Protein AF-G5ARX2-F1 (afdb_monomer)

Foldseek 3Di:
DVVVVVVVVVVVVVVVVVVVVVVVVVVVVVVVVVVVVVVVVVVVVVVVVVVVVVVVVVVVVVVVVVVVVVVVVVVVPDPDDDDDDPVVVVVVVVVVVVVVVVVVVVVVVVVVVVVPDDDPVVVVVVVVVVVVVVVVVVVVVVVVVVVVVVVVVVVPPPPPPPPVVVVVVVVVVVVVVVVVLCVLVAPQAAAVPVCVPDVPDDDDDDDDDDDCPDPSNNSVHDCVVVVVVQVVLVVLVVVLVVVCCVQPVPDCPVPPDPPDRRDVVVVVVSVVVSVVVVVVCVVCVPDDDPVVVVVVLVVLCVVQVHPDSVVSVVSVVVVCVVVVVPDD

pLDDT: mean 73.66, std 17.21, range [33.31, 97.62]

InterPro domains:
  IPR037692 Centrosomal protein of 70kDa [PTHR14594] (143-326)

Solvent-accessible surface area (backbone atoms only — not comparable to full-atom values): 19116 Å² total; per-residue (Å²): 116,62,72,59,55,53,54,50,51,54,53,50,51,53,50,52,49,51,51,52,54,50,52,52,54,52,54,52,51,53,53,49,50,54,54,49,51,53,50,54,53,50,52,55,50,53,51,53,52,52,54,49,54,52,54,49,53,54,50,51,51,60,46,52,56,52,65,55,52,61,54,61,70,57,66,80,74,69,93,70,89,83,93,83,64,74,78,59,56,58,50,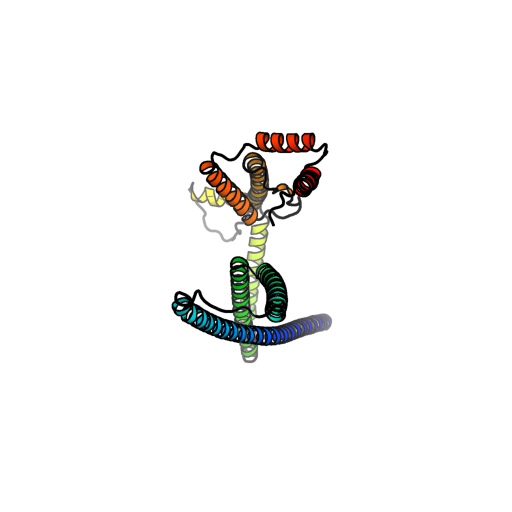52,53,52,50,52,49,55,51,50,55,51,51,53,55,48,51,54,49,52,49,50,54,57,73,70,49,81,46,77,63,55,53,51,49,52,55,49,50,51,55,52,50,54,53,51,53,57,50,50,53,55,51,54,52,52,56,53,51,53,66,56,53,66,76,73,62,86,87,68,68,84,65,58,54,60,56,50,53,55,50,51,51,49,49,51,50,49,49,53,52,45,51,44,52,70,71,18,43,37,35,50,57,52,62,65,44,59,79,74,60,84,90,83,88,82,78,94,73,98,68,89,78,74,88,56,63,64,29,57,7,36,35,46,42,56,45,50,49,57,47,47,52,51,51,48,50,52,51,49,54,53,52,36,56,74,75,43,67,88,61,78,78,78,76,68,57,97,83,62,80,88,52,67,70,60,50,50,51,52,48,52,56,51,49,54,51,52,60,47,50,74,72,48,80,81,67,76,54,71,66,55,53,50,50,51,52,50,48,46,22,62,76,67,75,31,99,43,74,83,47,39,57,63,53,50,50,50,52,36,60,73,69,65,66,68,81,127

Radius of gyration: 38.42 Å; Cα contacts (8 Å, |Δi|>4): 84; chains: 1; bounding box: 108×47×96 Å

Organism: Heterocephalus glaber (NCBI:txid10181)

Secondary structure (DSSP, 8-state):
-HHHHHHHHHHHHHHHHHHHHHHHHHHHHHHHHHHHHHHHHHHHHHHHHHHHHHHHHHHHHHHHHHHHHHHHHHTTS--------HHHHHHHHHHHHHHHHHHHHHHHHHHHHHHTSPPHHHHHHHHHHHHHHHHHHHHHHHHHHHHHHHHHHTTS--S-TTTHHHHHHHHHHHHHHHHHHHHHHTTS-S-HHHHHHHTTS---------------STTSSSHHHHHHHHHHHHHHHHHHHHHHHHH-TTS-GGGS-TTS---HHHHHHHHHHHHHHHHHHHH-TTSPPHHHHHHHHHHHHHHTT-SSHHHHHHHHHHHHHHHT----

Mean predicted aligned error: 24.05 Å

Structure (mmCIF, N/CA/C/O backbone):
data_AF-G5ARX2-F1
#
_entry.id   AF-G5ARX2-F1
#
loop_
_atom_site.group_PDB
_atom_site.id
_atom_site.type_symbol
_atom_site.label_atom_id
_atom_site.label_alt_id
_atom_site.label_comp_id
_atom_site.label_asym_id
_atom_site.label_entity_id
_atom_site.label_seq_id
_atom_site.pdbx_PDB_ins_code
_atom_site.Cartn_x
_atom_site.Cartn_y
_atom_site.Cartn_z
_atom_site.occupancy
_atom_site.B_iso_or_equiv
_atom_site.auth_seq_id
_atom_site.auth_comp_id
_atom_site.auth_asym_id
_atom_site.auth_atom_id
_atom_site.pdbx_PDB_model_num
ATOM 1 N N . MET A 1 1 ? -21.477 -18.690 49.962 1.00 67.00 1 MET A N 1
ATOM 2 C CA . MET A 1 1 ? -20.620 -17.505 49.728 1.00 67.00 1 MET A CA 1
ATOM 3 C C . MET A 1 1 ? -19.397 -17.893 48.885 1.00 67.00 1 MET A C 1
ATOM 5 O O . MET A 1 1 ? -19.005 -17.150 47.997 1.00 67.00 1 MET A O 1
ATOM 9 N N . GLU A 1 2 ? -18.878 -19.104 49.090 1.00 78.00 2 GLU A N 1
ATOM 10 C CA . GLU A 1 2 ? -17.746 -19.763 48.417 1.00 78.00 2 GLU A CA 1
ATOM 11 C C . GLU A 1 2 ? -17.755 -19.654 46.888 1.00 78.00 2 GLU A C 1
ATOM 13 O O . GLU A 1 2 ? -16.748 -19.256 46.318 1.00 78.00 2 GLU A O 1
ATOM 18 N N . SER A 1 3 ? -18.880 -19.933 46.216 1.00 79.44 3 SER A N 1
ATOM 19 C CA . SER A 1 3 ? -18.955 -19.889 44.743 1.00 79.44 3 SER A CA 1
ATOM 20 C C . SER A 1 3 ? -18.549 -18.527 44.155 1.00 79.44 3 SER A C 1
ATOM 22 O O . SER A 1 3 ? -17.861 -18.483 43.138 1.00 79.44 3 SER A O 1
ATOM 24 N N . VAL A 1 4 ? -18.891 -17.421 44.829 1.00 84.88 4 VAL A N 1
ATOM 25 C CA . VAL A 1 4 ? -18.490 -16.069 44.406 1.00 84.88 4 VAL A CA 1
ATOM 26 C C . VAL A 1 4 ? -16.991 -15.850 44.630 1.00 84.88 4 VAL A C 1
ATOM 28 O O . VAL A 1 4 ? -16.328 -15.299 43.758 1.00 84.88 4 VAL A O 1
ATOM 31 N N . LYS A 1 5 ? -16.426 -16.342 45.744 1.00 86.00 5 LYS A N 1
ATOM 32 C CA . LYS A 1 5 ? -14.971 -16.296 45.990 1.00 86.00 5 LYS A CA 1
ATOM 33 C C . LYS A 1 5 ? -14.183 -17.091 44.945 1.00 86.00 5 LYS A C 1
ATOM 35 O O . LYS A 1 5 ? -13.196 -16.573 44.438 1.00 86.00 5 LYS A O 1
ATOM 40 N N . CYS A 1 6 ? -14.628 -18.299 44.586 1.00 88.69 6 CYS A N 1
ATOM 41 C CA . CYS A 1 6 ? -14.006 -19.076 43.508 1.00 88.69 6 CYS A CA 1
ATOM 42 C C . CYS A 1 6 ? -14.043 -18.315 42.178 1.00 88.69 6 CYS A C 1
ATOM 44 O O . CYS A 1 6 ? -13.017 -18.205 41.516 1.00 88.69 6 CYS A O 1
ATOM 46 N N . LYS A 1 7 ? -15.190 -17.719 41.819 1.00 90.12 7 LYS A N 1
ATOM 47 C CA . LYS A 1 7 ? -15.316 -16.977 40.558 1.00 90.12 7 LYS A CA 1
ATOM 48 C C . LYS A 1 7 ? -14.451 -15.713 40.510 1.00 90.12 7 LYS A C 1
ATOM 50 O O . LYS A 1 7 ? -13.946 -15.377 39.444 1.00 90.12 7 LYS A O 1
ATOM 55 N N . ILE A 1 8 ? -14.257 -15.038 41.644 1.00 87.94 8 ILE A N 1
ATOM 56 C CA . ILE A 1 8 ? -13.320 -13.911 41.759 1.00 87.94 8 ILE A CA 1
ATOM 57 C C . ILE A 1 8 ? -11.879 -14.396 41.548 1.00 87.94 8 ILE A C 1
ATOM 59 O O . ILE A 1 8 ? -11.194 -13.837 40.699 1.00 87.94 8 ILE A O 1
ATOM 63 N N . GLY A 1 9 ? -11.458 -15.479 42.214 1.00 89.69 9 GLY A N 1
ATOM 64 C CA . GLY A 1 9 ? -10.118 -16.055 42.031 1.00 89.69 9 GLY A CA 1
ATOM 65 C C . GLY A 1 9 ? -9.830 -16.479 40.584 1.00 89.69 9 GLY A C 1
ATOM 66 O O . GLY A 1 9 ? -8.785 -16.141 40.041 1.00 89.69 9 GLY A O 1
ATOM 67 N N . GLU A 1 10 ? -10.791 -17.121 39.910 1.00 91.88 10 GLU A N 1
ATOM 68 C CA . GLU A 1 10 ? -10.672 -17.466 38.482 1.00 91.88 10 GLU A CA 1
ATOM 69 C C . GLU A 1 10 ? -10.458 -16.228 37.588 1.00 91.88 10 GLU A C 1
ATOM 71 O O . GLU A 1 10 ? -9.657 -16.264 36.653 1.00 91.88 10 GLU A O 1
ATOM 76 N N . LEU A 1 11 ? -11.162 -15.123 37.864 1.00 91.69 11 LEU A N 1
ATOM 77 C CA . LEU A 1 11 ? -11.023 -13.868 37.115 1.00 91.69 11 LEU A CA 1
ATOM 78 C C . LEU A 1 11 ? -9.702 -13.147 37.424 1.00 91.69 11 LEU A C 1
ATOM 80 O O . LEU A 1 11 ? -9.121 -12.526 36.528 1.00 91.69 11 LEU A O 1
ATOM 84 N N . GLU A 1 12 ? -9.218 -13.238 38.664 1.00 91.56 12 GLU A N 1
ATOM 85 C CA . GLU A 1 12 ? -7.907 -12.737 39.084 1.00 91.56 12 GLU A CA 1
ATOM 86 C C . GLU A 1 12 ? -6.779 -13.492 38.366 1.00 91.56 12 GLU A C 1
ATOM 88 O O . GLU A 1 12 ? -5.955 -12.850 37.713 1.00 91.56 12 GLU A O 1
ATOM 93 N N . ASP A 1 13 ? -6.795 -14.829 38.376 1.00 93.62 13 ASP A N 1
ATOM 94 C CA . ASP A 1 13 ? -5.814 -15.674 37.679 1.00 93.62 13 ASP A CA 1
ATOM 95 C C . ASP A 1 13 ? -5.821 -15.439 36.160 1.00 93.62 13 ASP A C 1
ATOM 97 O O . ASP A 1 13 ? -4.768 -15.287 35.532 1.00 93.62 13 ASP A O 1
ATOM 101 N N . GLU A 1 14 ? -7.003 -15.339 35.543 1.00 94.56 14 GLU A N 1
ATOM 102 C CA . GLU A 1 14 ? -7.126 -15.061 34.110 1.00 94.56 14 GLU A CA 1
ATOM 103 C C . GLU A 1 14 ? -6.622 -13.645 33.758 1.00 94.56 14 GLU A C 1
ATOM 105 O O . GLU A 1 14 ? -5.984 -13.430 32.721 1.00 94.56 14 GLU A O 1
ATOM 110 N N . SER A 1 15 ? -6.854 -12.661 34.635 1.00 91.19 15 SER A N 1
ATOM 111 C CA . SER A 1 15 ? -6.279 -11.314 34.522 1.00 91.19 15 SER A CA 1
ATOM 112 C C . SER A 1 15 ? -4.749 -11.346 34.611 1.00 91.19 15 SER A C 1
ATOM 114 O O . SER A 1 15 ? -4.062 -10.768 33.764 1.00 91.19 15 SER A O 1
ATOM 116 N N . LEU A 1 16 ? -4.206 -12.091 35.574 1.00 94.94 16 LEU A N 1
ATOM 117 C CA . LEU A 1 16 ? -2.770 -12.240 35.804 1.00 94.94 16 LEU A CA 1
ATOM 118 C C . LEU A 1 16 ? -2.075 -12.928 34.617 1.00 94.94 16 LEU A C 1
ATOM 120 O O . LEU A 1 16 ? -1.015 -12.481 34.169 1.00 94.94 16 LEU A O 1
ATOM 124 N N . ASN A 1 17 ? -2.718 -13.940 34.027 1.00 95.62 17 ASN A N 1
ATOM 125 C CA . ASN A 1 17 ? -2.250 -14.617 32.818 1.00 95.62 17 ASN A CA 1
ATOM 126 C C . ASN A 1 17 ? -2.244 -13.680 31.592 1.00 95.62 17 ASN A C 1
ATOM 128 O O . ASN A 1 17 ? -1.242 -13.601 30.877 1.00 95.62 17 ASN A O 1
ATOM 132 N N . ARG A 1 18 ? -3.306 -12.882 31.384 1.00 95.69 18 ARG A N 1
ATOM 133 C CA . ARG A 1 18 ? -3.345 -11.847 30.327 1.00 95.69 18 ARG A CA 1
ATOM 134 C C . ARG A 1 18 ? -2.220 -10.820 30.481 1.00 95.69 18 ARG A C 1
ATOM 136 O O . ARG A 1 18 ? -1.573 -10.470 29.492 1.00 95.69 18 ARG A O 1
ATOM 143 N N . VAL A 1 19 ? -1.949 -10.362 31.706 1.00 93.88 19 VAL A N 1
ATOM 144 C CA . VAL A 1 19 ? -0.836 -9.442 31.999 1.00 93.88 19 VAL A CA 1
ATOM 145 C C . VAL A 1 19 ? 0.516 -10.101 31.706 1.00 93.88 19 VAL A C 1
ATOM 147 O O . VAL A 1 19 ? 1.362 -9.483 31.060 1.00 93.88 19 VAL A O 1
ATOM 150 N N . CYS A 1 20 ? 0.712 -11.364 32.095 1.00 94.00 20 CYS A N 1
ATOM 151 C CA . CYS A 1 20 ? 1.930 -12.120 31.790 1.00 94.00 20 CYS A CA 1
ATOM 152 C C . CYS A 1 20 ? 2.155 -12.260 30.270 1.00 94.00 20 CYS A C 1
ATOM 154 O O . CYS A 1 20 ? 3.249 -11.992 29.767 1.00 94.00 20 CYS A O 1
ATOM 156 N N . GLN A 1 21 ? 1.102 -12.592 29.516 1.00 95.31 21 GLN A N 1
ATOM 157 C CA . GLN A 1 21 ? 1.150 -12.701 28.057 1.00 95.31 21 GLN A CA 1
ATOM 158 C C . GLN A 1 21 ? 1.506 -11.363 27.385 1.00 95.31 21 GLN A C 1
ATOM 160 O O . GLN A 1 21 ? 2.350 -11.330 26.485 1.00 95.31 21 GLN A O 1
ATOM 165 N N . GLN A 1 22 ? 0.913 -10.250 27.834 1.00 93.44 22 GLN A N 1
ATOM 166 C CA . GLN A 1 22 ? 1.261 -8.917 27.332 1.00 93.44 22 GLN A CA 1
ATOM 167 C C . GLN A 1 22 ? 2.709 -8.537 27.668 1.00 93.44 22 GLN A C 1
ATOM 169 O O . GLN A 1 22 ? 3.421 -8.043 26.794 1.00 93.44 22 GLN A O 1
ATOM 174 N N . GLN A 1 23 ? 3.176 -8.825 28.887 1.00 95.31 23 GLN A N 1
ATOM 175 C CA . GLN A 1 23 ? 4.548 -8.541 29.312 1.00 95.31 23 GLN A CA 1
ATOM 176 C C . GLN A 1 23 ? 5.586 -9.297 28.467 1.00 95.31 23 GLN A C 1
ATOM 178 O O . GLN A 1 23 ? 6.597 -8.715 28.068 1.00 95.31 23 GLN A O 1
ATOM 183 N N . ASN A 1 24 ? 5.325 -10.565 28.135 1.00 95.12 24 ASN A N 1
ATOM 184 C CA . ASN A 1 24 ? 6.184 -11.343 27.238 1.00 95.12 24 ASN A CA 1
ATOM 185 C C . ASN A 1 24 ? 6.221 -10.730 25.828 1.00 95.12 24 ASN A C 1
ATOM 187 O O . ASN A 1 24 ? 7.300 -10.489 25.292 1.00 95.12 24 ASN A O 1
ATOM 191 N N . LYS A 1 25 ? 5.061 -10.352 25.274 1.00 97.00 25 LYS A N 1
ATOM 192 C CA . LYS A 1 25 ? 4.984 -9.706 23.953 1.00 97.00 25 LYS A CA 1
ATOM 193 C C . LYS A 1 25 ? 5.714 -8.355 23.903 1.00 97.00 25 LYS A C 1
ATOM 195 O O . LYS A 1 25 ? 6.346 -8.038 22.899 1.00 97.00 25 LYS A O 1
ATOM 200 N N . ILE A 1 26 ? 5.678 -7.574 24.986 1.00 94.94 26 ILE A N 1
ATOM 201 C CA . ILE A 1 26 ? 6.462 -6.333 25.123 1.00 94.94 26 ILE A CA 1
ATOM 202 C C . ILE A 1 26 ? 7.967 -6.639 25.127 1.00 94.94 26 ILE A C 1
ATOM 204 O O . ILE A 1 26 ? 8.728 -5.958 24.441 1.00 94.94 26 ILE A O 1
ATOM 208 N N . LYS A 1 27 ? 8.397 -7.675 25.855 1.00 97.38 27 LYS A N 1
ATOM 209 C C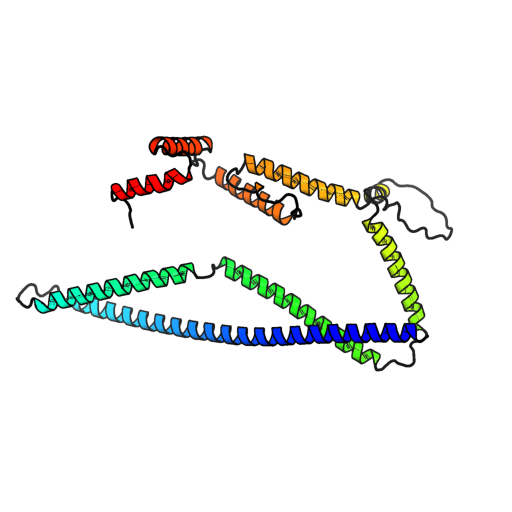A . LYS A 1 27 ? 9.804 -8.097 25.939 1.00 97.38 27 LYS A CA 1
ATOM 210 C C . LYS A 1 27 ? 10.358 -8.553 24.583 1.00 97.38 27 LYS A C 1
ATOM 212 O O . LYS A 1 27 ? 11.486 -8.199 24.236 1.00 97.38 27 LYS A O 1
ATOM 217 N N . ASP A 1 28 ? 9.561 -9.271 23.795 1.00 96.50 28 ASP A N 1
ATOM 218 C CA . ASP A 1 28 ? 9.936 -9.687 22.438 1.00 96.50 28 ASP A CA 1
ATOM 219 C C . ASP A 1 28 ? 10.064 -8.484 21.490 1.00 96.50 28 ASP A C 1
ATOM 221 O O . ASP A 1 28 ? 11.083 -8.341 20.812 1.00 96.50 28 ASP A O 1
ATOM 225 N N . LEU A 1 29 ? 9.102 -7.553 21.519 1.00 96.56 29 LEU A N 1
ATOM 226 C CA . LEU A 1 29 ? 9.164 -6.309 20.737 1.00 96.56 29 LEU A CA 1
ATOM 227 C C . LEU A 1 29 ? 10.361 -5.425 21.130 1.00 96.56 29 LEU A C 1
ATOM 229 O O . LEU A 1 29 ? 10.985 -4.810 20.266 1.00 96.56 29 LEU A O 1
ATOM 233 N N . GLN A 1 30 ? 10.732 -5.378 22.414 1.00 92.94 30 GLN A N 1
ATOM 234 C CA . GLN A 1 30 ? 11.939 -4.678 22.873 1.00 92.94 30 GLN A CA 1
ATOM 235 C C . GLN A 1 30 ? 13.220 -5.307 22.298 1.00 92.94 30 GLN A C 1
ATOM 237 O O . GLN A 1 30 ? 14.119 -4.583 21.859 1.00 92.94 30 GLN A O 1
ATOM 242 N N . LYS A 1 31 ? 13.295 -6.644 22.247 1.00 96.88 31 LYS A N 1
ATOM 243 C CA . LYS A 1 31 ? 14.418 -7.388 21.652 1.00 96.88 31 LYS A CA 1
ATOM 244 C C . LYS A 1 31 ? 14.505 -7.185 20.134 1.00 96.88 31 LYS A C 1
ATOM 246 O O . LYS A 1 31 ? 15.601 -6.990 19.597 1.00 96.88 31 LYS A O 1
ATOM 251 N N . GLU A 1 32 ? 13.369 -7.194 19.441 1.00 96.06 32 GLU A N 1
ATOM 252 C CA . GLU A 1 32 ? 13.304 -6.917 18.004 1.00 96.06 32 GLU A CA 1
ATOM 253 C C . GLU A 1 32 ? 13.723 -5.473 17.694 1.00 96.06 32 GLU A C 1
ATOM 255 O O . GLU A 1 32 ? 14.584 -5.256 16.840 1.00 96.06 32 GLU A O 1
ATOM 260 N N . ASN A 1 33 ? 13.220 -4.493 18.451 1.00 92.88 33 ASN A N 1
ATOM 261 C CA . ASN A 1 33 ? 13.599 -3.088 18.306 1.00 92.88 33 ASN A CA 1
ATOM 262 C C . ASN A 1 33 ? 15.111 -2.867 18.502 1.00 92.88 33 ASN A C 1
ATOM 264 O O . ASN A 1 33 ? 15.733 -2.172 17.700 1.00 92.88 33 ASN A O 1
ATOM 268 N N . GLY A 1 34 ? 15.729 -3.512 19.500 1.00 96.75 34 GLY A N 1
ATOM 269 C CA . GLY A 1 34 ? 17.188 -3.487 19.671 1.00 96.75 34 GLY A CA 1
ATOM 270 C C . GLY A 1 34 ? 17.935 -4.069 18.461 1.00 96.75 34 GLY A C 1
ATOM 271 O O . GLY A 1 34 ? 18.886 -3.470 17.963 1.00 96.75 34 GLY A O 1
ATOM 272 N N . THR A 1 35 ? 17.446 -5.187 17.917 1.00 95.75 35 THR A N 1
ATOM 273 C CA . THR A 1 35 ? 18.016 -5.829 16.717 1.00 95.75 35 THR A CA 1
ATOM 274 C C . THR A 1 35 ? 17.912 -4.924 15.479 1.00 95.75 35 THR A C 1
ATOM 276 O O . THR A 1 35 ? 18.865 -4.805 14.703 1.00 95.75 35 THR A O 1
ATOM 279 N N . LEU A 1 36 ? 16.772 -4.251 15.294 1.00 96.25 36 LEU A N 1
ATOM 280 C CA . LEU A 1 36 ? 16.556 -3.280 14.218 1.00 96.25 36 LEU A CA 1
ATOM 281 C C . LEU A 1 36 ? 17.434 -2.033 14.389 1.00 96.25 36 LEU A C 1
ATOM 283 O O . LEU A 1 36 ? 18.005 -1.554 13.409 1.00 96.25 36 LEU A O 1
ATOM 287 N N . GLN A 1 37 ? 17.625 -1.553 15.620 1.00 96.44 37 GLN A N 1
ATOM 288 C CA . GLN A 1 37 ? 18.507 -0.424 15.918 1.00 96.44 37 GLN A CA 1
ATOM 289 C C . GLN A 1 37 ? 19.964 -0.722 15.525 1.00 96.44 37 GLN A C 1
ATOM 291 O O . GLN A 1 37 ? 20.599 0.107 14.866 1.00 96.44 37 GLN A O 1
ATOM 296 N N . THR A 1 38 ? 20.476 -1.922 15.831 1.00 96.88 38 THR A N 1
ATOM 297 C CA . THR A 1 38 ? 21.807 -2.369 15.379 1.00 96.88 38 THR A CA 1
ATOM 298 C C . THR A 1 38 ? 21.893 -2.444 13.851 1.00 96.88 38 THR A C 1
ATOM 300 O O . THR A 1 38 ? 22.865 -1.956 13.270 1.00 96.88 38 THR A O 1
ATOM 303 N N . LYS A 1 39 ? 20.865 -2.975 13.167 1.00 97.50 39 LYS A N 1
ATOM 304 C CA . LYS A 1 39 ? 20.812 -2.993 11.690 1.00 97.50 39 LYS A CA 1
ATOM 305 C C . LYS A 1 39 ? 20.843 -1.579 11.095 1.00 97.50 39 LYS A C 1
ATOM 307 O O . LYS A 1 39 ? 21.609 -1.333 10.165 1.00 97.50 39 LYS A O 1
ATOM 312 N N . CYS A 1 40 ? 20.087 -0.627 11.645 1.00 92.25 40 CYS A N 1
ATOM 313 C CA . CYS A 1 40 ? 20.120 0.772 11.206 1.00 92.25 40 CYS A CA 1
ATOM 314 C C . CYS A 1 40 ? 21.503 1.419 11.383 1.00 92.25 40 CYS A C 1
ATOM 316 O O . CYS A 1 40 ? 21.966 2.117 10.480 1.00 92.25 40 CYS A O 1
ATOM 318 N N . GLN A 1 41 ? 22.190 1.170 12.504 1.00 96.00 41 GLN A N 1
ATOM 319 C CA . GLN A 1 41 ? 23.562 1.649 12.710 1.00 96.00 41 GLN A CA 1
ATOM 320 C C . GLN A 1 41 ? 24.538 1.042 11.689 1.00 96.00 41 GLN A C 1
ATOM 322 O O . GLN A 1 41 ? 25.336 1.772 11.099 1.00 96.00 41 GLN A O 1
ATOM 327 N N . HIS A 1 42 ? 24.429 -0.263 11.422 1.00 97.62 42 HIS A N 1
ATOM 328 C CA . HIS A 1 42 ? 25.225 -0.956 10.409 1.00 97.62 42 HIS A CA 1
ATOM 329 C C . HIS A 1 42 ? 25.026 -0.361 9.003 1.00 97.62 42 HIS A C 1
ATOM 331 O O . HIS A 1 42 ? 26.004 -0.001 8.348 1.00 97.62 42 HIS A O 1
ATOM 337 N N . TYR A 1 43 ? 23.779 -0.187 8.547 1.00 94.81 43 TYR A N 1
ATOM 338 C CA . TYR A 1 43 ? 23.514 0.401 7.227 1.00 94.81 43 TYR A CA 1
ATOM 339 C C . TYR A 1 43 ? 24.008 1.848 7.121 1.00 94.81 43 TYR A C 1
ATOM 341 O O . TYR A 1 43 ? 24.567 2.221 6.091 1.00 94.81 43 TYR A O 1
ATOM 349 N N . LYS A 1 44 ? 23.891 2.645 8.193 1.00 95.50 44 LYS A N 1
ATOM 350 C CA . LYS A 1 44 ? 24.450 4.003 8.233 1.00 95.50 44 LYS A CA 1
ATOM 351 C C . LYS A 1 44 ? 25.980 4.001 8.112 1.00 95.50 44 LYS A C 1
ATOM 353 O O . LYS A 1 44 ? 26.521 4.835 7.393 1.00 95.50 44 LYS A O 1
ATOM 358 N N . LYS A 1 45 ? 26.680 3.060 8.761 1.00 96.50 45 LYS A N 1
ATOM 359 C CA . LYS A 1 45 ? 28.138 2.890 8.613 1.00 96.50 45 LYS A CA 1
ATOM 360 C C . LYS A 1 45 ? 28.511 2.514 7.175 1.00 96.50 45 LYS A C 1
ATOM 362 O O . LYS A 1 45 ? 29.326 3.203 6.571 1.00 96.50 45 LYS A O 1
ATOM 367 N N . LYS A 1 46 ? 27.845 1.506 6.602 1.00 96.62 46 LYS A N 1
ATOM 368 C CA . LYS A 1 46 ? 28.080 1.058 5.220 1.00 96.62 46 LYS A CA 1
ATOM 369 C C . LYS A 1 46 ? 27.815 2.166 4.185 1.00 96.62 46 LYS A C 1
ATOM 371 O O . LYS A 1 46 ? 28.549 2.293 3.211 1.00 96.62 46 LYS A O 1
ATOM 376 N N . GLN A 1 47 ? 26.818 3.025 4.418 1.00 90.25 47 GLN A N 1
ATOM 377 C CA . GLN A 1 47 ? 26.570 4.204 3.581 1.00 90.25 47 GLN A CA 1
ATOM 378 C C . GLN A 1 47 ? 27.741 5.204 3.611 1.00 90.25 47 GLN A C 1
ATOM 380 O O . GLN A 1 47 ? 28.119 5.723 2.563 1.00 90.25 47 GLN A O 1
ATOM 385 N N . MET A 1 48 ? 28.330 5.461 4.786 1.00 91.62 48 MET A N 1
ATOM 386 C CA . MET A 1 48 ? 29.498 6.345 4.915 1.00 91.62 48 MET A CA 1
ATOM 387 C C . MET A 1 48 ? 30.738 5.769 4.217 1.00 91.62 48 MET A C 1
ATOM 389 O O . MET A 1 48 ? 31.458 6.512 3.556 1.00 91.62 48 MET A O 1
ATOM 393 N N . GLU A 1 49 ? 30.954 4.454 4.319 1.00 96.31 49 GLU A N 1
ATOM 394 C CA . GLU A 1 49 ? 32.040 3.741 3.630 1.00 96.31 49 GLU A CA 1
ATOM 395 C C . GLU A 1 49 ? 31.913 3.889 2.105 1.00 96.31 49 GLU A C 1
ATOM 397 O O . GLU A 1 49 ? 32.846 4.354 1.453 1.00 96.31 49 GLU A O 1
ATOM 402 N N . HIS A 1 50 ? 30.730 3.620 1.536 1.00 94.94 50 HIS A N 1
ATOM 403 C CA . HIS A 1 50 ? 30.480 3.831 0.105 1.00 94.94 50 HIS A CA 1
ATOM 404 C C . HIS A 1 50 ? 30.658 5.296 -0.323 1.00 94.94 50 HIS A C 1
ATOM 406 O O . HIS A 1 50 ? 31.219 5.558 -1.386 1.00 94.94 50 HIS A O 1
ATOM 412 N N . GLN A 1 51 ? 30.243 6.262 0.504 1.00 91.00 51 GLN A N 1
ATOM 413 C CA . GLN A 1 51 ? 30.441 7.684 0.214 1.00 91.00 51 GLN A CA 1
ATOM 414 C C . GLN A 1 51 ? 31.932 8.073 0.185 1.00 91.00 51 GLN A C 1
ATOM 416 O O . GLN A 1 51 ? 32.321 8.901 -0.641 1.00 91.00 51 GLN A O 1
ATOM 421 N N . GLN A 1 52 ? 32.771 7.462 1.033 1.00 93.75 52 GLN A N 1
ATOM 422 C CA . GLN A 1 52 ? 34.229 7.624 0.972 1.00 93.75 52 GLN A CA 1
ATOM 423 C C . GLN A 1 52 ? 34.828 6.993 -0.290 1.00 93.75 52 GLN A C 1
ATOM 425 O O . GLN A 1 52 ? 35.629 7.650 -0.949 1.00 93.75 52 GLN A O 1
ATOM 430 N N . THR A 1 53 ? 34.423 5.772 -0.661 1.00 94.69 53 THR A N 1
ATOM 431 C CA . THR A 1 53 ? 34.912 5.101 -1.882 1.00 94.69 53 THR A CA 1
ATOM 432 C C . THR A 1 53 ? 34.551 5.877 -3.150 1.00 94.69 53 THR A C 1
ATOM 434 O O . THR A 1 53 ? 35.386 6.036 -4.036 1.00 94.69 53 THR A O 1
ATOM 437 N N . ILE A 1 54 ? 33.334 6.425 -3.231 1.00 93.44 54 ILE A N 1
ATOM 438 C CA . ILE A 1 54 ? 32.935 7.303 -4.342 1.00 93.44 54 ILE A CA 1
ATOM 439 C C . ILE A 1 54 ? 33.829 8.551 -4.376 1.00 93.44 54 ILE A C 1
ATOM 441 O O . ILE A 1 54 ? 34.308 8.928 -5.442 1.00 93.44 54 ILE A O 1
ATOM 445 N N . GLY A 1 55 ? 34.113 9.155 -3.217 1.00 92.94 55 GLY A N 1
ATOM 446 C CA . GLY A 1 55 ? 35.001 10.315 -3.115 1.00 92.94 55 GLY A CA 1
ATOM 447 C C . GLY A 1 55 ? 36.447 10.038 -3.548 1.00 92.94 55 GLY A C 1
ATOM 448 O O . GLY A 1 55 ? 37.050 10.888 -4.203 1.00 92.94 55 GLY A O 1
ATOM 449 N N . SER A 1 56 ? 37.005 8.859 -3.239 1.00 91.81 56 SER A N 1
ATOM 450 C CA . SER A 1 56 ? 38.339 8.477 -3.725 1.00 91.81 56 SER A CA 1
ATOM 451 C C . SER A 1 56 ? 38.339 8.225 -5.233 1.00 91.81 56 SER A C 1
ATOM 453 O O . SER A 1 56 ? 39.141 8.827 -5.935 1.00 91.81 56 SER A O 1
ATOM 455 N N . LEU A 1 57 ? 37.378 7.454 -5.755 1.00 93.75 57 LEU A N 1
ATOM 456 C CA . LEU A 1 57 ? 37.284 7.175 -7.195 1.00 93.75 57 LEU A CA 1
ATOM 457 C C . LEU A 1 57 ? 37.074 8.452 -8.026 1.00 93.75 57 LEU A C 1
ATOM 459 O O . LEU A 1 57 ? 37.687 8.614 -9.077 1.00 93.75 57 LEU A O 1
ATOM 463 N N . GLN A 1 58 ? 36.266 9.401 -7.542 1.00 91.00 58 GLN A N 1
ATOM 464 C CA . GLN A 1 58 ? 36.109 10.714 -8.180 1.00 91.00 58 GLN A CA 1
ATOM 465 C C . GLN A 1 58 ? 37.425 11.501 -8.224 1.00 91.00 58 GLN A C 1
ATOM 467 O O . GLN A 1 58 ? 37.704 12.171 -9.221 1.00 91.00 58 GLN A O 1
ATOM 472 N N . LYS A 1 59 ? 38.248 11.414 -7.171 1.00 90.75 59 LYS A N 1
ATOM 473 C CA . LYS A 1 59 ? 39.572 12.047 -7.126 1.00 90.75 59 LYS A CA 1
ATOM 474 C C . LYS A 1 59 ? 40.537 11.393 -8.118 1.00 90.75 59 LYS A C 1
ATOM 476 O O . LYS A 1 59 ? 41.221 12.119 -8.838 1.00 90.75 59 LYS A O 1
ATOM 481 N N . ASP A 1 60 ? 40.546 10.065 -8.189 1.00 92.56 60 ASP A N 1
ATOM 482 C CA . ASP A 1 60 ? 41.411 9.298 -9.091 1.00 92.56 60 ASP A CA 1
ATOM 483 C C . ASP A 1 60 ? 41.058 9.576 -10.561 1.00 92.56 60 ASP A C 1
ATOM 485 O O . ASP A 1 60 ? 41.943 9.876 -11.360 1.00 92.56 60 ASP A O 1
ATOM 489 N N . ILE A 1 61 ? 39.763 9.612 -10.907 1.00 89.56 61 ILE A N 1
ATOM 490 C CA . ILE A 1 61 ? 39.283 10.038 -12.234 1.00 89.56 61 ILE A CA 1
ATOM 491 C C . ILE A 1 61 ? 39.762 11.464 -12.548 1.00 89.56 61 ILE A C 1
ATOM 493 O O . ILE A 1 61 ? 40.350 11.694 -13.601 1.00 89.56 61 ILE A O 1
ATOM 497 N N . CYS A 1 62 ? 39.586 12.416 -11.623 1.00 82.00 62 CYS A N 1
ATOM 498 C CA . CYS A 1 62 ? 40.038 13.800 -11.812 1.00 82.00 62 CYS A CA 1
ATOM 499 C C . CYS A 1 62 ? 41.560 13.937 -11.983 1.00 82.00 62 CYS A C 1
ATOM 501 O O . CYS A 1 62 ? 42.016 14.945 -12.529 1.00 82.00 62 CYS A O 1
ATOM 503 N N . GLN A 1 63 ? 42.349 12.985 -11.481 1.00 84.56 63 GLN A N 1
ATOM 504 C CA . GLN A 1 63 ? 43.794 12.953 -11.679 1.00 84.56 63 GLN A CA 1
ATOM 505 C C . GLN A 1 63 ? 44.156 12.321 -13.030 1.00 84.56 63 GLN A C 1
ATOM 507 O O . GLN A 1 63 ? 44.888 12.943 -13.798 1.00 84.56 63 GLN A O 1
ATOM 512 N N . LEU A 1 64 ? 43.557 11.179 -13.377 1.00 80.75 64 LEU A N 1
ATOM 513 C CA . LEU A 1 64 ? 43.745 10.526 -14.677 1.00 80.75 64 LEU A CA 1
ATOM 514 C C . LEU A 1 64 ? 43.359 11.439 -15.851 1.00 80.75 64 LEU A C 1
ATOM 516 O O . LEU A 1 64 ? 44.092 11.506 -16.830 1.00 80.75 64 LEU A O 1
ATOM 520 N N . THR A 1 65 ? 42.272 12.213 -15.748 1.00 74.38 65 THR A N 1
ATOM 521 C CA . THR A 1 65 ? 41.894 13.188 -16.790 1.00 74.38 65 THR A CA 1
ATOM 522 C C . THR A 1 65 ? 42.971 14.262 -17.000 1.00 74.38 65 THR A C 1
ATOM 524 O O . THR A 1 65 ? 43.245 14.638 -18.136 1.00 74.38 65 THR A O 1
ATOM 527 N N . LYS A 1 66 ? 43.637 14.726 -15.933 1.00 74.19 66 LYS A N 1
ATOM 528 C CA . LYS A 1 66 ? 44.737 15.706 -16.035 1.00 74.19 66 LYS A CA 1
ATOM 529 C C . LYS A 1 66 ? 45.995 15.085 -16.640 1.00 74.19 66 LYS A C 1
ATOM 531 O O . LYS A 1 66 ? 46.644 15.711 -17.476 1.00 74.19 66 LYS A O 1
ATOM 536 N N . GLU A 1 67 ? 46.305 13.852 -16.248 1.00 71.19 67 GLU A N 1
ATOM 537 C CA . GLU A 1 67 ? 47.409 13.066 -16.810 1.00 71.19 67 GLU A CA 1
ATOM 538 C C . GLU A 1 67 ? 47.165 12.693 -18.286 1.00 71.19 67 GLU A C 1
ATOM 540 O O . GLU A 1 67 ? 48.129 12.508 -19.025 1.00 71.19 67 GLU A O 1
ATOM 545 N N . GLU A 1 68 ? 45.911 12.660 -18.761 1.00 61.66 68 GLU A N 1
ATOM 546 C CA . GLU A 1 68 ? 45.576 12.449 -20.177 1.00 61.66 68 GLU A CA 1
ATOM 547 C C . GLU A 1 68 ? 45.608 13.738 -21.027 1.00 61.66 68 GLU A C 1
ATOM 549 O O . GLU A 1 68 ? 45.953 13.693 -22.212 1.00 61.66 68 GLU A O 1
ATOM 554 N N . GLU A 1 69 ? 45.299 14.906 -20.452 1.00 58.50 69 GLU A N 1
ATOM 555 C CA . GLU A 1 69 ? 45.406 16.191 -21.164 1.00 58.50 69 GLU A CA 1
ATOM 556 C C . GLU A 1 69 ? 46.861 16.638 -21.373 1.00 58.50 69 GLU A C 1
ATOM 558 O O . GLU A 1 69 ? 47.204 17.165 -22.437 1.00 58.50 69 GLU A O 1
ATOM 563 N N . GLN A 1 70 ? 47.745 16.375 -20.407 1.00 54.38 70 GLN A N 1
ATOM 564 C CA . GLN A 1 70 ? 49.156 16.769 -20.464 1.00 54.38 70 GLN A CA 1
ATOM 565 C C . GLN A 1 70 ? 49.913 16.240 -21.717 1.00 54.38 70 GLN A C 1
ATOM 567 O O . GLN A 1 70 ? 50.576 17.041 -22.386 1.00 54.38 70 GLN A O 1
ATOM 572 N N . PRO A 1 71 ? 49.781 14.962 -22.145 1.00 54.28 71 PRO A N 1
ATOM 573 C CA . PRO A 1 71 ? 50.382 14.461 -23.386 1.00 54.28 71 PRO A CA 1
ATOM 574 C C . PRO A 1 71 ? 49.635 14.873 -24.668 1.00 54.28 71 PRO A C 1
ATOM 576 O O . PRO A 1 71 ? 50.237 14.850 -25.747 1.00 54.28 71 PRO A O 1
ATOM 579 N N . ARG A 1 72 ? 48.357 15.287 -24.608 1.00 48.22 72 ARG A N 1
ATOM 580 C CA . ARG A 1 72 ? 47.626 15.790 -25.795 1.00 48.22 72 ARG A CA 1
ATOM 581 C C . ARG A 1 72 ? 48.182 17.130 -26.297 1.00 48.22 72 ARG A C 1
ATOM 583 O O . ARG A 1 72 ? 48.107 17.398 -27.495 1.00 48.22 72 ARG A O 1
ATOM 590 N N . ALA A 1 73 ? 48.808 17.927 -25.426 1.00 49.22 73 ALA A N 1
ATOM 591 C CA . ALA A 1 73 ? 49.529 19.142 -25.818 1.00 49.22 73 ALA A CA 1
ATOM 592 C C . ALA A 1 73 ? 50.851 18.849 -26.563 1.00 49.22 73 ALA A C 1
ATOM 594 O O . ALA A 1 73 ? 51.204 19.570 -27.494 1.00 49.22 73 ALA A O 1
ATOM 595 N N . GLN A 1 74 ? 51.562 17.773 -26.204 1.00 52.34 74 GLN A N 1
ATOM 596 C CA . GLN A 1 74 ? 52.859 17.417 -26.805 1.00 52.34 74 GLN A CA 1
ATOM 597 C C . GLN A 1 74 ? 52.732 16.539 -28.065 1.00 52.34 74 GLN A C 1
ATOM 599 O O . GLN A 1 74 ? 53.565 16.630 -28.968 1.00 52.34 74 GLN A O 1
ATOM 604 N N . ARG A 1 75 ? 51.651 15.756 -28.207 1.00 49.62 75 ARG A N 1
ATOM 605 C CA . ARG A 1 75 ? 51.408 14.892 -29.384 1.00 49.62 75 ARG A CA 1
ATOM 606 C C . ARG A 1 75 ? 51.141 15.619 -30.711 1.00 49.62 75 ARG A C 1
ATOM 608 O O . ARG A 1 75 ? 51.051 14.956 -31.738 1.00 49.62 75 ARG A O 1
ATOM 615 N N . LYS A 1 76 ? 51.075 16.956 -30.737 1.00 49.06 76 LYS A N 1
ATOM 616 C CA . LYS A 1 76 ? 51.026 17.740 -31.990 1.00 49.06 76 LYS A CA 1
ATOM 617 C C . LYS A 1 76 ? 52.401 17.998 -32.630 1.00 49.06 76 LYS A C 1
ATOM 619 O O . LYS A 1 76 ? 52.442 18.569 -33.713 1.00 49.06 76 LYS A O 1
ATOM 624 N N . GLY A 1 77 ? 53.507 17.607 -31.986 1.00 52.28 77 GLY A N 1
ATOM 625 C CA . GLY A 1 77 ? 54.865 17.943 -32.443 1.00 52.28 77 GLY A CA 1
ATOM 626 C C . GLY A 1 77 ? 55.632 16.871 -33.230 1.00 52.28 77 GLY A C 1
ATOM 627 O O . GLY A 1 77 ? 56.606 17.216 -33.888 1.00 52.28 77 GLY A O 1
ATOM 628 N N . LEU A 1 78 ? 55.248 15.589 -33.163 1.00 47.94 78 LEU A N 1
ATOM 629 C CA . LEU A 1 78 ? 56.094 14.474 -33.629 1.00 47.94 78 LEU A CA 1
ATOM 630 C C . LEU A 1 78 ? 55.327 13.461 -34.492 1.00 47.94 78 LEU A C 1
ATOM 632 O O . LEU A 1 78 ? 54.998 12.357 -34.065 1.00 47.94 78 LEU A O 1
ATOM 636 N N . LEU A 1 79 ? 55.099 13.843 -35.751 1.00 46.47 79 LEU A N 1
ATOM 637 C CA . LEU A 1 79 ? 54.856 12.903 -36.845 1.00 46.47 79 LEU A CA 1
ATOM 638 C C . LEU A 1 79 ? 56.210 12.550 -37.489 1.00 46.47 79 LEU A C 1
ATOM 640 O O . LEU A 1 79 ? 56.614 13.166 -38.471 1.00 46.47 79 LEU A O 1
ATOM 644 N N . GLY A 1 80 ? 56.930 11.585 -36.913 1.00 51.88 80 GLY A N 1
ATOM 645 C CA . GLY A 1 80 ? 58.208 11.120 -37.459 1.00 51.88 80 GLY A CA 1
ATOM 646 C C . GLY A 1 80 ? 58.906 10.087 -36.575 1.00 51.88 80 GLY A C 1
ATOM 647 O O . GLY A 1 80 ? 59.330 10.431 -35.478 1.00 51.88 80 GLY A O 1
ATOM 648 N N . HIS A 1 81 ? 59.083 8.870 -37.112 1.00 46.62 81 HIS A N 1
ATOM 649 C CA . HIS A 1 81 ? 59.811 7.718 -36.532 1.00 46.62 81 HIS A CA 1
ATOM 650 C C . HIS A 1 81 ? 59.134 7.115 -35.272 1.00 46.62 81 HIS A C 1
ATOM 652 O O . HIS A 1 81 ? 58.939 7.789 -34.273 1.00 46.62 81 HIS A O 1
ATOM 658 N N . CYS A 1 82 ? 58.700 5.851 -35.230 1.00 39.34 82 CYS A N 1
ATOM 659 C CA . CYS A 1 82 ? 59.472 4.626 -35.467 1.00 39.34 82 CYS A CA 1
ATOM 660 C C . CYS A 1 82 ? 58.561 3.390 -35.641 1.00 39.34 82 CYS A C 1
ATOM 662 O O . CYS A 1 82 ? 57.384 3.416 -35.292 1.00 39.34 82 CYS A O 1
ATOM 664 N N . SER A 1 83 ? 59.138 2.284 -36.116 1.00 56.12 83 SER A N 1
ATOM 665 C CA . SER A 1 83 ? 58.495 0.971 -36.268 1.00 56.12 83 SER A CA 1
ATOM 666 C C . SER A 1 83 ? 58.834 0.006 -35.113 1.00 56.12 83 SER A C 1
ATOM 668 O O . SER A 1 83 ? 59.962 -0.486 -35.071 1.00 56.12 83 SER A O 1
ATOM 670 N N . THR A 1 84 ? 57.866 -0.285 -34.227 1.00 46.94 84 THR A N 1
ATOM 671 C CA . THR A 1 84 ? 57.901 -1.256 -33.092 1.00 46.94 84 THR A CA 1
ATOM 672 C C . THR A 1 84 ? 56.497 -1.321 -32.433 1.00 46.94 84 THR A C 1
ATOM 674 O O . THR A 1 84 ? 55.881 -0.271 -32.317 1.00 46.94 84 THR A O 1
ATOM 677 N N . THR A 1 85 ? 55.898 -2.424 -31.934 1.00 48.56 85 THR A N 1
ATOM 678 C CA . THR A 1 85 ? 56.205 -3.884 -31.936 1.00 48.56 85 THR A CA 1
ATOM 679 C C . THR A 1 85 ? 54.891 -4.696 -31.749 1.00 48.56 85 THR A C 1
ATOM 681 O O . THR A 1 85 ? 54.140 -4.347 -30.835 1.00 48.56 85 THR A O 1
ATOM 684 N N . PRO A 1 86 ? 54.611 -5.810 -32.474 1.00 53.91 86 PRO A N 1
ATOM 685 C CA . PRO A 1 86 ? 53.262 -6.420 -32.506 1.00 53.91 86 PRO A CA 1
ATOM 686 C C . PRO A 1 86 ? 52.709 -6.904 -31.153 1.00 53.91 86 PRO A C 1
ATOM 688 O O . PRO A 1 86 ? 51.537 -6.713 -30.837 1.00 53.91 86 PRO A O 1
ATOM 691 N N . ASN A 1 87 ? 53.560 -7.499 -30.313 1.00 50.09 87 ASN A N 1
ATOM 692 C CA . ASN A 1 87 ? 53.126 -8.203 -29.099 1.00 50.09 87 ASN A CA 1
ATOM 693 C C . ASN A 1 87 ? 52.603 -7.265 -27.987 1.00 50.09 87 ASN A C 1
ATOM 695 O O . ASN A 1 87 ? 52.046 -7.733 -26.995 1.00 50.09 87 ASN A O 1
ATOM 699 N N . SER A 1 88 ? 52.808 -5.948 -28.106 1.00 56.06 88 SER A N 1
ATOM 700 C CA . SER A 1 88 ? 52.285 -4.966 -27.145 1.00 56.06 88 SER A CA 1
ATOM 701 C C . SER A 1 88 ? 50.823 -4.611 -27.431 1.00 56.06 88 SER A C 1
ATOM 703 O O . SER A 1 88 ? 50.033 -4.442 -26.502 1.00 56.06 88 SER A O 1
ATOM 705 N N . GLU A 1 89 ? 50.453 -4.537 -28.708 1.00 58.50 89 GLU A N 1
ATOM 706 C CA . GLU A 1 89 ? 49.128 -4.102 -29.158 1.00 58.50 89 GLU A CA 1
ATOM 707 C C . GLU A 1 89 ? 48.071 -5.182 -28.897 1.00 58.50 89 GLU A C 1
ATOM 709 O O . GLU A 1 89 ? 46.989 -4.883 -28.394 1.00 58.50 89 GLU A O 1
ATOM 714 N N . GLU A 1 90 ? 48.408 -6.456 -29.128 1.00 60.38 90 GLU A N 1
ATOM 715 C CA . GLU A 1 90 ? 47.516 -7.586 -28.833 1.00 60.38 90 GLU A CA 1
ATOM 716 C C . GLU A 1 90 ? 47.217 -7.712 -27.328 1.00 60.38 90 GLU A C 1
ATOM 718 O O . GLU A 1 90 ? 46.070 -7.931 -26.931 1.00 60.38 90 GLU A O 1
ATOM 723 N N . ASN A 1 91 ? 48.224 -7.502 -26.472 1.00 67.94 91 ASN A N 1
ATOM 724 C CA . ASN A 1 91 ? 48.040 -7.515 -25.020 1.00 67.94 91 ASN A CA 1
ATOM 725 C C . ASN A 1 91 ? 47.168 -6.342 -24.543 1.00 67.94 91 ASN A C 1
ATOM 727 O O . ASN A 1 91 ? 46.240 -6.564 -23.766 1.00 67.94 91 ASN A O 1
ATOM 731 N N . GLN A 1 92 ? 47.375 -5.128 -25.067 1.00 71.88 92 GLN A N 1
ATOM 732 C CA . GLN A 1 92 ? 46.501 -3.980 -24.779 1.00 71.88 92 GLN A CA 1
ATOM 733 C C . GLN A 1 92 ? 45.059 -4.200 -25.274 1.00 71.88 92 GLN A C 1
ATOM 735 O O . GLN A 1 92 ? 44.097 -3.828 -24.594 1.00 71.88 92 GLN A O 1
ATOM 740 N N . LEU A 1 93 ? 44.869 -4.855 -26.425 1.00 74.38 93 LEU A N 1
ATOM 741 C CA . LEU A 1 93 ? 43.542 -5.204 -26.942 1.00 74.38 93 LEU A CA 1
ATOM 742 C C . LEU A 1 93 ? 42.839 -6.265 -26.074 1.00 74.38 93 LEU A C 1
ATOM 744 O O . LEU A 1 93 ? 41.621 -6.232 -25.901 1.00 74.38 93 LEU A O 1
ATOM 748 N N . LYS A 1 94 ? 43.598 -7.199 -25.498 1.00 77.81 94 LYS A N 1
ATOM 749 C CA . LYS A 1 94 ? 43.086 -8.221 -24.576 1.00 77.81 94 LYS A CA 1
ATOM 750 C C . LYS A 1 94 ? 42.737 -7.642 -23.199 1.00 77.81 94 LYS A C 1
ATOM 752 O O . LYS A 1 94 ? 41.697 -7.983 -22.633 1.00 77.81 94 LYS A O 1
ATOM 757 N N . GLU A 1 95 ? 43.564 -6.736 -22.684 1.00 77.00 95 GLU A N 1
ATOM 758 C CA . GLU A 1 95 ? 43.327 -6.027 -21.423 1.00 77.00 95 GLU A CA 1
ATOM 759 C C . GLU A 1 95 ? 42.112 -5.091 -21.521 1.00 77.00 95 GLU A C 1
ATOM 761 O O . GLU A 1 95 ? 41.228 -5.132 -20.665 1.00 77.00 95 GLU A O 1
ATOM 766 N N . SER A 1 96 ? 41.999 -4.316 -22.606 1.00 74.06 96 SER A N 1
ATOM 767 C CA . SER A 1 96 ? 40.843 -3.439 -22.846 1.00 74.06 96 SER A CA 1
ATOM 768 C C . SER A 1 96 ? 39.532 -4.212 -23.011 1.00 74.06 96 SER A C 1
ATOM 770 O O . SER A 1 96 ? 38.535 -3.811 -22.414 1.00 74.06 96 SER A O 1
ATOM 772 N N . LYS A 1 97 ? 39.525 -5.358 -23.712 1.00 83.00 97 LYS A N 1
ATOM 773 C CA . LYS A 1 97 ? 38.356 -6.262 -23.752 1.00 83.00 97 LYS A CA 1
ATOM 774 C C . LYS A 1 97 ? 37.954 -6.748 -22.359 1.00 83.00 97 LYS A C 1
ATOM 776 O O . LYS A 1 97 ? 36.808 -6.568 -21.963 1.00 83.00 97 LYS A O 1
ATOM 781 N N . SER A 1 98 ? 38.914 -7.249 -21.579 1.00 84.38 98 SER A N 1
ATOM 782 C CA . SER A 1 98 ? 38.667 -7.712 -20.203 1.00 84.38 98 SER A CA 1
ATOM 783 C C . SER A 1 98 ? 38.088 -6.600 -19.312 1.00 84.38 98 SER A C 1
ATOM 785 O O . SER A 1 98 ? 37.244 -6.850 -18.452 1.00 84.38 98 SER A O 1
ATOM 787 N N . LYS A 1 99 ? 38.512 -5.348 -19.536 1.00 91.06 99 LYS A N 1
ATOM 788 C CA . LYS A 1 99 ? 38.016 -4.164 -18.824 1.00 91.06 99 LYS A CA 1
ATOM 789 C C . LYS A 1 99 ? 36.603 -3.759 -19.260 1.00 91.06 99 LYS A C 1
ATOM 791 O O . LYS A 1 99 ? 35.816 -3.343 -18.414 1.00 91.06 99 LYS A O 1
ATOM 796 N N . ILE A 1 100 ? 36.261 -3.915 -20.542 1.00 88.69 100 ILE A N 1
ATOM 797 C CA . ILE A 1 100 ? 34.895 -3.718 -21.056 1.00 88.69 100 ILE A CA 1
ATOM 798 C C . ILE A 1 100 ? 33.942 -4.749 -20.440 1.00 88.69 100 ILE A C 1
ATOM 800 O O . ILE A 1 100 ? 32.899 -4.360 -19.919 1.00 88.69 100 ILE A O 1
ATOM 804 N N . ASP A 1 101 ? 34.317 -6.030 -20.415 1.00 87.44 101 ASP A N 1
ATOM 805 C CA . ASP A 1 101 ? 33.486 -7.095 -19.836 1.00 87.44 101 ASP A CA 1
ATOM 806 C C . ASP A 1 101 ? 33.234 -6.871 -18.333 1.00 87.44 101 ASP A C 1
ATOM 808 O O . ASP A 1 101 ? 32.103 -7.003 -17.853 1.00 87.44 101 ASP A O 1
ATOM 812 N N . ALA A 1 102 ? 34.263 -6.438 -17.593 1.00 91.31 102 ALA A N 1
ATOM 813 C CA . ALA A 1 102 ? 34.130 -6.049 -16.191 1.00 91.31 102 ALA A CA 1
ATOM 814 C C . ALA A 1 102 ? 33.133 -4.888 -16.007 1.00 91.31 102 ALA A C 1
ATOM 816 O O . ALA A 1 102 ? 32.197 -5.012 -15.213 1.00 91.31 102 ALA A O 1
ATOM 817 N N . LEU A 1 103 ? 33.268 -3.806 -16.784 1.00 92.19 103 LEU A N 1
ATOM 818 C CA . LEU A 1 103 ? 32.371 -2.642 -16.733 1.00 92.19 103 LEU A CA 1
ATOM 819 C C . LEU A 1 103 ? 30.926 -2.981 -17.138 1.00 92.19 103 LEU A C 1
ATOM 821 O O . LEU A 1 103 ? 29.983 -2.442 -16.559 1.00 92.19 103 LEU A O 1
ATOM 825 N N . LEU A 1 104 ? 30.722 -3.897 -18.090 1.00 89.56 104 LEU A N 1
ATOM 826 C CA . LEU A 1 104 ? 29.389 -4.390 -18.455 1.00 89.56 104 LEU A CA 1
ATOM 827 C C . LEU A 1 104 ? 28.746 -5.184 -17.309 1.00 89.56 104 LEU A C 1
ATOM 829 O O . LEU A 1 104 ? 27.557 -5.006 -17.030 1.00 89.56 104 LEU A O 1
ATOM 833 N N . SER A 1 105 ? 29.527 -6.012 -16.606 1.00 86.81 105 SER A N 1
ATOM 834 C CA . SER A 1 105 ? 29.048 -6.737 -15.421 1.00 86.81 105 SER A CA 1
ATOM 835 C C . SER A 1 105 ? 28.709 -5.794 -14.255 1.00 86.81 105 SER A C 1
ATOM 837 O O . SER A 1 105 ? 27.694 -5.980 -13.581 1.00 86.81 105 SER A O 1
ATOM 839 N N . GLU A 1 106 ? 29.498 -4.732 -14.065 1.00 92.88 106 GLU A N 1
ATOM 840 C CA . GLU A 1 106 ? 29.251 -3.696 -13.061 1.00 92.88 106 GLU A CA 1
ATOM 841 C C . GLU A 1 106 ? 27.989 -2.891 -13.394 1.00 92.88 106 GLU A C 1
ATOM 843 O O . GLU A 1 106 ? 27.116 -2.760 -12.537 1.00 92.88 106 GLU A O 1
ATOM 848 N N . LYS A 1 107 ? 27.818 -2.454 -14.653 1.00 89.62 107 LYS A N 1
ATOM 849 C CA . LYS A 1 107 ? 26.586 -1.800 -15.134 1.00 89.62 107 LYS A CA 1
ATOM 850 C C . LYS A 1 107 ? 25.352 -2.657 -14.836 1.00 89.62 107 LYS A C 1
ATOM 852 O O . LYS A 1 107 ? 24.364 -2.139 -14.319 1.00 89.62 107 LYS A O 1
ATOM 857 N N . LEU A 1 108 ? 25.401 -3.958 -15.137 1.00 92.50 108 LEU A N 1
ATOM 858 C CA . LEU A 1 108 ? 24.279 -4.873 -14.905 1.00 92.50 108 LEU A CA 1
ATOM 859 C C . LEU A 1 108 ? 23.930 -4.995 -13.412 1.00 92.50 108 LEU A C 1
ATOM 861 O O . LEU A 1 108 ? 22.754 -5.047 -13.056 1.00 92.50 108 LEU A O 1
ATOM 865 N N . ASN A 1 109 ? 24.935 -5.026 -12.534 1.00 89.81 109 ASN A N 1
ATOM 866 C CA . ASN A 1 109 ? 24.719 -5.073 -11.088 1.00 89.81 109 ASN A CA 1
ATOM 867 C C . ASN A 1 109 ? 24.175 -3.741 -10.548 1.00 89.81 109 ASN A C 1
ATOM 869 O O . ASN A 1 109 ? 23.203 -3.750 -9.800 1.00 89.81 109 ASN A O 1
ATOM 873 N N . LEU A 1 110 ? 24.717 -2.602 -10.991 1.00 90.38 110 LEU A N 1
ATOM 874 C CA . LEU A 1 110 ? 24.211 -1.271 -10.634 1.00 90.38 110 LEU A CA 1
ATOM 875 C C . LEU A 1 110 ? 22.762 -1.058 -11.096 1.00 90.38 110 LEU A C 1
ATOM 877 O O . LEU A 1 110 ? 21.979 -0.428 -10.389 1.00 90.38 110 LEU A O 1
ATOM 881 N N . GLN A 1 111 ? 22.383 -1.607 -12.253 1.00 87.75 111 GLN A N 1
ATOM 882 C CA . GLN A 1 111 ? 21.007 -1.561 -12.743 1.00 87.75 111 GLN A CA 1
ATOM 883 C C . GLN A 1 111 ? 20.053 -2.371 -11.844 1.00 87.75 111 GLN A C 1
ATOM 885 O O . GLN A 1 111 ? 19.006 -1.855 -11.459 1.00 87.75 111 GLN A O 1
ATOM 890 N N . LYS A 1 112 ? 20.445 -3.579 -11.415 1.00 88.69 112 LYS A N 1
ATOM 891 C CA . LYS A 1 112 ? 19.677 -4.372 -10.433 1.00 88.69 112 LYS A CA 1
ATOM 892 C C . LYS A 1 112 ? 19.562 -3.672 -9.077 1.00 88.69 112 LYS A C 1
ATOM 894 O O . LYS A 1 112 ? 18.489 -3.668 -8.479 1.00 88.69 112 LYS A O 1
ATOM 899 N N . ASP A 1 113 ? 20.640 -3.050 -8.601 1.00 82.50 113 ASP A N 1
ATOM 900 C CA . ASP A 1 113 ? 20.630 -2.283 -7.352 1.00 82.50 113 ASP A CA 1
ATOM 901 C C . ASP A 1 113 ? 19.680 -1.075 -7.443 1.00 82.50 113 ASP A C 1
ATOM 903 O O . ASP A 1 113 ? 18.943 -0.806 -6.491 1.00 82.50 113 ASP A O 1
ATOM 907 N N . LEU A 1 114 ? 19.633 -0.386 -8.592 1.00 79.56 114 LEU A N 1
ATOM 908 C CA . LEU A 1 114 ? 18.677 0.695 -8.863 1.00 79.56 114 LEU A CA 1
ATOM 909 C C . LEU A 1 114 ? 17.223 0.201 -8.879 1.00 79.56 114 LEU A C 1
ATOM 911 O O . LEU A 1 114 ? 16.380 0.828 -8.241 1.00 79.56 114 LEU A O 1
ATOM 915 N N . GLU A 1 115 ? 16.938 -0.919 -9.548 1.00 78.75 115 GLU A N 1
ATOM 916 C CA . GLU A 1 115 ? 15.604 -1.544 -9.587 1.00 78.75 115 GLU A CA 1
ATOM 917 C C . GLU A 1 115 ? 15.151 -2.045 -8.202 1.00 78.75 115 GLU A C 1
ATOM 919 O O . GLU A 1 115 ? 13.968 -1.983 -7.874 1.00 78.75 115 GLU A O 1
ATOM 924 N N . SER A 1 116 ? 16.084 -2.481 -7.348 1.00 78.25 116 SER A N 1
ATOM 925 C CA . SER A 1 116 ? 15.795 -2.921 -5.973 1.00 78.25 116 SER A CA 1
ATOM 926 C C . SER A 1 116 ? 15.542 -1.778 -4.978 1.00 78.25 116 SER A C 1
ATOM 928 O O . SER A 1 116 ? 15.157 -2.019 -3.828 1.00 78.25 116 SER A O 1
ATOM 930 N N . ARG A 1 117 ? 15.813 -0.526 -5.370 1.00 82.25 117 ARG A N 1
ATOM 931 C CA . ARG A 1 117 ? 15.828 0.611 -4.448 1.00 82.25 117 ARG A CA 1
ATOM 932 C C . ARG A 1 117 ? 14.402 1.099 -4.159 1.00 82.25 117 ARG A C 1
ATOM 934 O O . ARG A 1 117 ? 13.726 1.527 -5.091 1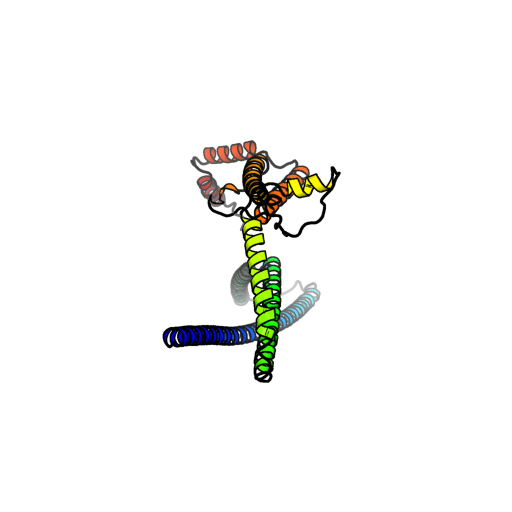.00 82.25 117 ARG A O 1
ATOM 941 N N . PRO A 1 118 ? 13.973 1.179 -2.881 1.00 72.44 118 PRO A N 1
ATOM 942 C CA . PRO A 1 118 ? 12.684 1.768 -2.536 1.00 72.44 118 PRO A CA 1
ATOM 943 C C . PRO A 1 118 ? 12.566 3.187 -3.089 1.00 72.44 118 PRO A C 1
ATOM 945 O O . PRO A 1 118 ? 13.436 4.039 -2.862 1.00 72.44 118 PRO A O 1
ATOM 948 N N . THR A 1 119 ? 11.477 3.441 -3.802 1.00 81.12 119 THR A N 1
ATOM 949 C CA . THR A 1 119 ? 11.189 4.734 -4.414 1.00 81.12 119 THR A CA 1
ATOM 950 C C . THR A 1 119 ? 11.070 5.827 -3.351 1.00 81.12 119 THR A C 1
ATOM 952 O O . THR A 1 119 ? 10.745 5.591 -2.181 1.00 81.12 119 THR A O 1
ATOM 955 N N . GLN A 1 120 ? 11.281 7.085 -3.753 1.00 80.19 120 GLN A N 1
ATOM 956 C CA . GLN A 1 120 ? 11.101 8.221 -2.843 1.00 80.19 120 GLN A CA 1
ATOM 957 C C . GLN A 1 120 ? 9.667 8.282 -2.278 1.00 80.19 120 GLN A C 1
ATOM 959 O O . GLN A 1 120 ? 9.467 8.783 -1.170 1.00 80.19 120 GLN A O 1
ATOM 964 N N . HIS A 1 121 ? 8.683 7.759 -3.016 1.00 79.31 121 HIS A N 1
ATOM 965 C CA . HIS A 1 121 ? 7.298 7.639 -2.576 1.00 79.31 121 HIS A CA 1
ATOM 966 C C . HIS A 1 121 ? 7.144 6.608 -1.446 1.00 79.31 121 HIS A C 1
ATOM 968 O O . HIS A 1 121 ? 6.665 6.958 -0.367 1.00 79.31 121 HIS A O 1
ATOM 974 N N . GLU A 1 122 ? 7.643 5.383 -1.623 1.00 80.69 122 GLU A N 1
ATOM 975 C CA . GLU A 1 122 ? 7.617 4.345 -0.580 1.00 80.69 122 GLU A CA 1
ATOM 976 C C . GLU A 1 122 ? 8.350 4.790 0.690 1.00 80.69 122 GLU A C 1
ATOM 978 O O . GLU A 1 122 ? 7.844 4.618 1.798 1.00 80.69 122 GLU A O 1
ATOM 983 N N . LEU A 1 123 ? 9.493 5.471 0.554 1.00 85.31 123 LEU A N 1
ATOM 984 C CA . LEU A 1 123 ? 10.213 6.029 1.701 1.00 85.31 123 LEU A CA 1
ATOM 985 C C . LEU A 1 123 ? 9.384 7.084 2.464 1.00 85.31 123 LEU A C 1
ATOM 987 O O . LEU A 1 123 ? 9.463 7.158 3.695 1.00 85.31 123 LEU A O 1
ATOM 991 N N . ARG A 1 124 ? 8.568 7.893 1.769 1.00 87.88 124 ARG A N 1
ATOM 992 C CA . ARG A 1 124 ? 7.619 8.827 2.408 1.00 87.88 124 ARG A CA 1
ATOM 993 C C . ARG A 1 124 ? 6.499 8.070 3.129 1.00 87.88 124 ARG A C 1
ATOM 995 O O . ARG A 1 124 ? 6.196 8.430 4.268 1.00 87.88 124 ARG A O 1
ATOM 1002 N N . LEU A 1 125 ? 5.948 7.016 2.523 1.00 85.25 125 LEU A N 1
ATOM 1003 C CA . LEU A 1 125 ? 4.919 6.164 3.134 1.00 85.25 125 LEU A CA 1
ATOM 1004 C C . LEU A 1 125 ? 5.434 5.474 4.404 1.00 85.25 125 LEU A C 1
ATOM 1006 O O . LEU A 1 125 ? 4.819 5.620 5.462 1.00 85.25 125 LEU A O 1
ATOM 1010 N N . TYR A 1 126 ? 6.598 4.819 4.356 1.00 86.50 126 TYR A N 1
ATOM 1011 C CA . TYR A 1 126 ? 7.217 4.202 5.534 1.00 86.50 126 TYR A CA 1
ATOM 1012 C C . TYR A 1 126 ? 7.491 5.235 6.637 1.00 86.50 126 TYR A C 1
ATOM 1014 O O . TYR A 1 126 ? 7.150 5.013 7.798 1.00 86.50 126 TYR A O 1
ATOM 1022 N N . LYS A 1 127 ? 8.003 6.425 6.289 1.00 93.12 127 LYS A N 1
ATOM 1023 C CA . LYS A 1 127 ? 8.200 7.529 7.248 1.00 93.12 127 LYS A CA 1
ATOM 1024 C C . LYS A 1 127 ? 6.885 8.006 7.883 1.00 93.12 127 LYS A C 1
ATOM 1026 O O . LYS A 1 127 ? 6.876 8.409 9.047 1.00 93.12 127 LYS A O 1
ATOM 1031 N N . GLN A 1 128 ? 5.771 7.968 7.151 1.00 91.75 128 GLN A N 1
ATOM 1032 C CA . GLN A 1 128 ? 4.447 8.308 7.678 1.00 91.75 128 GLN A CA 1
ATOM 1033 C C . GLN A 1 128 ? 3.876 7.193 8.571 1.00 91.75 128 GLN A C 1
ATOM 1035 O O . GLN A 1 128 ? 3.283 7.501 9.606 1.00 91.75 128 GLN A O 1
ATOM 1040 N N . GLN A 1 129 ? 4.087 5.920 8.223 1.00 88.88 129 GLN A N 1
ATOM 1041 C CA . GLN A 1 129 ? 3.715 4.770 9.055 1.00 88.88 129 GLN A CA 1
ATOM 1042 C C . GLN A 1 129 ? 4.480 4.766 10.385 1.00 88.88 129 GLN A C 1
ATOM 1044 O O . GLN A 1 129 ? 3.850 4.683 11.439 1.00 88.88 129 GLN A O 1
ATOM 1049 N N . VAL A 1 130 ? 5.802 4.978 10.363 1.00 92.00 130 VAL A N 1
ATOM 1050 C CA . VAL A 1 130 ? 6.627 5.118 11.578 1.00 92.00 130 VAL A CA 1
ATOM 1051 C C . VAL A 1 130 ? 6.084 6.235 12.476 1.00 92.00 130 VAL A C 1
ATOM 1053 O O . VAL A 1 130 ? 5.803 5.990 13.646 1.00 92.00 130 VAL A O 1
ATOM 1056 N N . LYS A 1 131 ? 5.775 7.420 11.926 1.00 93.44 131 LYS A N 1
ATOM 1057 C CA . LYS A 1 131 ? 5.140 8.514 12.690 1.00 93.44 131 LYS A CA 1
ATOM 1058 C C . LYS A 1 131 ? 3.764 8.167 13.277 1.00 93.44 131 LYS A C 1
ATOM 1060 O O . LYS A 1 131 ? 3.381 8.735 14.302 1.00 93.44 131 LYS A O 1
ATOM 1065 N N . LYS A 1 132 ? 2.979 7.290 12.637 1.00 92.25 132 LYS A N 1
ATOM 1066 C CA . LYS A 1 132 ? 1.710 6.792 13.203 1.00 92.25 132 LYS A CA 1
ATOM 1067 C C . LYS A 1 132 ? 1.988 5.862 14.391 1.00 92.25 132 LYS A C 1
ATOM 1069 O O . LYS A 1 132 ? 1.388 6.054 15.446 1.00 92.25 132 LYS A O 1
ATOM 1074 N N . LEU A 1 133 ? 2.936 4.932 14.252 1.00 90.81 133 LEU A N 1
ATOM 1075 C CA . LEU A 1 133 ? 3.347 4.006 15.315 1.00 90.81 133 LEU A CA 1
ATOM 1076 C C . LEU A 1 133 ? 3.944 4.741 16.527 1.00 90.81 133 LEU A C 1
ATOM 1078 O O . LEU A 1 133 ? 3.525 4.487 17.653 1.00 90.81 133 LEU A O 1
ATOM 1082 N N . GLU A 1 134 ? 4.819 5.728 16.313 1.00 91.00 134 GLU A N 1
ATOM 1083 C CA . GLU A 1 134 ? 5.369 6.600 17.367 1.00 91.00 134 GLU A CA 1
ATOM 1084 C C . GLU A 1 134 ? 4.266 7.307 18.177 1.00 91.00 134 GLU A C 1
ATOM 1086 O O . GLU A 1 134 ? 4.330 7.380 19.407 1.00 91.00 134 GLU A O 1
ATOM 1091 N N . LYS A 1 135 ? 3.216 7.806 17.505 1.00 92.31 135 LYS A N 1
ATOM 1092 C CA . LYS A 1 135 ? 2.064 8.439 18.170 1.00 92.31 135 LYS A CA 1
ATOM 1093 C C . LYS A 1 135 ? 1.256 7.446 19.008 1.00 92.31 135 LYS A C 1
ATOM 1095 O O . LYS A 1 135 ? 0.799 7.821 20.087 1.00 92.31 135 LYS A O 1
ATOM 1100 N N . VAL A 1 136 ? 1.072 6.212 18.534 1.00 91.88 136 VAL A N 1
ATOM 1101 C CA . VAL A 1 136 ? 0.382 5.149 19.288 1.00 91.88 136 VAL A CA 1
ATOM 1102 C C . VAL A 1 136 ? 1.208 4.743 20.509 1.00 91.88 136 VAL A C 1
ATOM 1104 O O . VAL A 1 136 ? 0.682 4.747 21.620 1.00 91.88 136 VAL A O 1
ATOM 1107 N N . LEU A 1 137 ? 2.512 4.511 20.338 1.00 90.81 137 LEU A N 1
ATOM 1108 C CA . LEU A 1 137 ? 3.432 4.175 21.426 1.00 90.81 137 LEU A CA 1
ATOM 1109 C C . LEU A 1 137 ? 3.455 5.267 22.511 1.00 90.81 137 LEU A C 1
ATOM 1111 O O . LEU A 1 137 ? 3.346 4.967 23.697 1.00 90.81 137 LEU A O 1
ATOM 1115 N N . LYS A 1 138 ? 3.488 6.548 22.117 1.00 93.25 138 LYS A N 1
ATOM 1116 C CA . LYS A 1 138 ? 3.431 7.679 23.058 1.00 93.25 138 LYS A CA 1
ATOM 1117 C C . LYS A 1 138 ? 2.101 7.777 23.819 1.00 93.25 138 LYS A C 1
ATOM 1119 O O . LYS A 1 138 ? 2.095 8.259 24.948 1.00 93.25 138 LYS A O 1
ATOM 1124 N N . LYS A 1 139 ? 0.977 7.339 23.235 1.00 90.31 139 LYS A N 1
ATOM 1125 C CA . LYS A 1 139 ? -0.308 7.226 23.956 1.00 90.31 139 LYS A CA 1
ATOM 1126 C C . LYS A 1 139 ? -0.295 6.057 24.944 1.00 90.31 139 LYS A C 1
ATOM 1128 O O . LYS A 1 139 ? -0.758 6.227 26.065 1.00 90.31 139 LYS A O 1
ATOM 1133 N N . TYR A 1 140 ? 0.257 4.912 24.544 1.00 89.88 140 TYR A N 1
ATOM 1134 C CA . TYR A 1 140 ? 0.364 3.726 25.395 1.00 89.88 140 TYR A CA 1
ATOM 1135 C C . TYR A 1 140 ? 1.197 3.994 26.659 1.00 89.88 140 TYR A C 1
ATOM 1137 O O . TYR A 1 140 ? 0.727 3.725 27.759 1.00 89.88 140 TYR A O 1
ATOM 1145 N N . ILE A 1 141 ? 2.373 4.621 26.517 1.00 89.69 141 ILE A N 1
ATOM 1146 C CA . ILE A 1 141 ? 3.242 4.979 27.655 1.00 89.69 141 ILE A CA 1
ATOM 1147 C C . ILE A 1 141 ? 2.496 5.873 28.662 1.00 89.69 141 ILE A C 1
ATOM 1149 O O . ILE A 1 141 ? 2.483 5.575 29.851 1.00 89.69 141 ILE A O 1
ATOM 1153 N N . LYS A 1 142 ? 1.774 6.899 28.187 1.00 90.06 142 LYS A N 1
ATOM 1154 C CA . LYS A 1 142 ? 0.960 7.777 29.050 1.00 90.06 142 LYS A CA 1
ATOM 1155 C C . LYS A 1 142 ? -0.160 7.046 29.796 1.00 90.06 142 LYS A C 1
ATOM 1157 O O . LYS A 1 142 ? -0.461 7.383 30.936 1.00 90.06 142 LYS A O 1
ATOM 1162 N N . LEU A 1 143 ? -0.802 6.064 29.160 1.00 84.69 143 LEU A N 1
ATOM 1163 C CA . LEU A 1 143 ? -1.810 5.230 29.825 1.00 84.69 143 LEU A CA 1
ATOM 1164 C C . LEU A 1 143 ? -1.168 4.343 30.899 1.00 84.69 143 LEU A C 1
ATOM 1166 O O . LEU A 1 143 ? -1.730 4.188 31.978 1.00 84.69 143 LEU A O 1
ATOM 1170 N N . GLN A 1 144 ? 0.026 3.808 30.636 1.00 82.75 144 GLN A N 1
ATOM 1171 C CA . GLN A 1 144 ? 0.774 2.994 31.592 1.00 82.75 144 GLN A CA 1
ATOM 1172 C C . GLN A 1 144 ? 1.248 3.808 32.812 1.00 82.75 144 GLN A C 1
ATOM 1174 O O . GLN A 1 144 ? 1.187 3.309 33.936 1.00 82.75 144 GLN A O 1
ATOM 1179 N N . GLU A 1 145 ? 1.638 5.072 32.618 1.00 84.00 145 GLU A N 1
ATOM 1180 C CA . GLU A 1 145 ? 1.913 6.034 33.698 1.00 84.00 145 GLU A CA 1
ATOM 1181 C C . GLU A 1 145 ? 0.659 6.270 34.564 1.00 84.00 145 GLU A C 1
ATOM 1183 O O . GLU A 1 145 ? 0.705 6.075 35.778 1.00 84.00 145 GLU A O 1
ATOM 1188 N N . LEU A 1 146 ? -0.493 6.586 33.953 1.00 80.56 146 LEU A N 1
ATOM 1189 C CA . LEU A 1 146 ? -1.763 6.797 34.670 1.00 80.56 146 LEU A CA 1
ATOM 1190 C C . LEU A 1 146 ? -2.202 5.567 35.486 1.00 80.56 146 LEU A C 1
ATOM 1192 O O . LEU A 1 146 ? -2.552 5.697 36.658 1.00 80.56 146 LEU A O 1
ATOM 1196 N N . ILE A 1 147 ? -2.123 4.367 34.903 1.00 79.00 147 ILE A N 1
ATOM 1197 C CA . ILE A 1 147 ? -2.441 3.102 35.592 1.00 79.00 147 ILE A CA 1
ATOM 1198 C C . ILE A 1 147 ? -1.493 2.859 36.779 1.00 79.00 147 ILE A C 1
ATOM 1200 O O . ILE A 1 147 ? -1.904 2.302 37.798 1.00 79.00 147 ILE A O 1
ATOM 1204 N N . SER A 1 148 ? -0.233 3.289 36.670 1.00 72.75 148 SER A N 1
ATOM 1205 C CA . SER A 1 148 ? 0.744 3.175 37.759 1.00 72.75 148 SER A CA 1
ATOM 1206 C C . SER A 1 148 ? 0.425 4.128 38.914 1.00 72.75 148 SER A C 1
ATOM 1208 O O . SER A 1 148 ? 0.571 3.738 40.069 1.00 72.75 148 SER A O 1
ATOM 1210 N N . HIS A 1 149 ? -0.070 5.337 38.630 1.00 64.25 149 HIS A N 1
ATOM 1211 C CA . HIS A 1 149 ? -0.500 6.281 39.666 1.00 64.25 149 HIS A CA 1
ATOM 1212 C C . HIS A 1 149 ? -1.748 5.805 40.424 1.00 64.25 149 HIS A C 1
ATOM 1214 O O . HIS A 1 149 ? -1.736 5.825 41.654 1.00 64.25 149 HIS A O 1
ATOM 1220 N N . ILE A 1 150 ? -2.766 5.291 39.724 1.00 64.25 150 ILE A N 1
ATOM 1221 C CA . ILE A 1 150 ? -3.995 4.758 40.348 1.00 64.25 150 ILE A CA 1
ATOM 1222 C C . ILE A 1 150 ? -3.656 3.630 41.340 1.00 64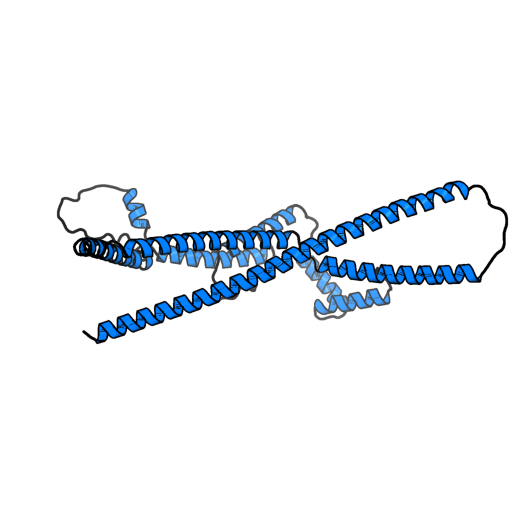.25 150 ILE A C 1
ATOM 1224 O O . ILE A 1 150 ? -4.054 3.678 42.501 1.00 64.25 150 ILE A O 1
ATOM 1228 N N . LYS A 1 151 ? -2.799 2.681 40.933 1.00 60.28 151 LYS A N 1
ATOM 1229 C CA . LYS A 1 151 ? -2.343 1.574 41.798 1.00 60.28 151 LYS A CA 1
ATOM 1230 C C . LYS A 1 151 ? -1.550 2.013 43.035 1.00 60.28 151 LYS A C 1
ATOM 1232 O O . LYS A 1 151 ? -1.444 1.238 43.982 1.00 60.28 151 LYS A O 1
ATOM 1237 N N . ILE A 1 152 ? -0.967 3.212 43.034 1.00 57.06 152 ILE A N 1
ATOM 1238 C CA . ILE A 1 152 ? -0.266 3.770 44.200 1.00 57.06 152 ILE A CA 1
ATOM 1239 C C . ILE A 1 152 ? -1.261 4.470 45.137 1.00 57.06 152 ILE A C 1
ATOM 1241 O O . ILE A 1 152 ? -1.103 4.390 46.356 1.00 57.06 152 ILE A O 1
ATOM 1245 N N . GLU A 1 153 ? -2.299 5.117 44.602 1.00 46.56 153 GLU A N 1
ATOM 1246 C CA . GLU A 1 153 ? -3.271 5.867 45.404 1.00 46.56 153 GLU A CA 1
ATOM 1247 C C . GLU A 1 153 ? -4.247 4.953 46.174 1.00 46.56 153 GLU A C 1
ATOM 1249 O O . GLU A 1 153 ? -4.487 5.189 47.363 1.00 46.56 153 GLU A O 1
ATOM 1254 N N . ASP A 1 154 ? -4.679 3.835 45.573 1.00 50.34 154 ASP A N 1
ATOM 1255 C CA . ASP A 1 154 ? -5.531 2.817 46.223 1.00 50.34 154 ASP A CA 1
ATOM 1256 C C . ASP A 1 154 ? -4.898 2.190 47.481 1.00 50.34 154 ASP A C 1
ATOM 1258 O O . ASP A 1 154 ? -5.597 1.734 48.387 1.00 50.34 154 ASP A O 1
ATOM 1262 N N . THR A 1 155 ? -3.564 2.193 47.599 1.00 49.91 155 THR A N 1
ATOM 1263 C CA . THR A 1 155 ? -2.878 1.634 48.782 1.00 49.91 155 THR A CA 1
ATOM 1264 C C . THR A 1 155 ? -2.909 2.540 50.018 1.00 49.91 155 THR A C 1
ATOM 1266 O O . THR A 1 155 ? -2.474 2.109 51.087 1.00 49.91 155 THR A O 1
ATOM 1269 N N . LYS A 1 156 ? -3.426 3.777 49.913 1.00 48.59 156 LYS A N 1
ATOM 1270 C CA . LYS A 1 156 ? -3.422 4.767 51.012 1.00 48.59 156 LYS A CA 1
ATOM 1271 C C . LYS A 1 156 ? -4.796 5.188 51.545 1.00 48.59 156 LYS A C 1
ATOM 1273 O O . LYS A 1 156 ? -4.833 5.892 52.550 1.00 48.59 156 LYS A O 1
ATOM 1278 N N . LYS A 1 157 ? -5.910 4.767 50.936 1.00 47.41 157 LYS A N 1
ATOM 1279 C CA . LYS A 1 157 ? -7.278 5.160 51.344 1.00 47.41 157 LYS A CA 1
ATOM 1280 C C . LYS A 1 157 ? -8.158 3.945 51.665 1.00 47.41 157 LYS A C 1
ATOM 1282 O O . LYS A 1 157 ? -9.152 3.693 50.995 1.00 47.41 157 LYS A O 1
ATOM 1287 N N . LYS A 1 158 ? -7.799 3.176 52.701 1.00 44.97 158 LYS A N 1
ATOM 1288 C CA . LYS A 1 158 ? -8.556 1.965 53.082 1.00 44.97 158 LYS A CA 1
ATOM 1289 C C . LYS A 1 158 ? -9.714 2.200 54.073 1.00 44.97 158 LYS A C 1
ATOM 1291 O O . LYS A 1 158 ? -10.529 1.299 54.235 1.00 44.97 158 LYS A O 1
ATOM 1296 N N . ASP A 1 159 ? -9.833 3.396 54.663 1.00 43.91 159 ASP A N 1
ATOM 1297 C CA . ASP A 1 159 ? -10.733 3.648 55.809 1.00 43.91 159 ASP A CA 1
ATOM 1298 C C . ASP A 1 159 ? -11.962 4.559 55.547 1.00 43.91 159 ASP A C 1
ATOM 1300 O O . ASP A 1 159 ? -12.766 4.743 56.456 1.00 43.91 159 ASP A O 1
ATOM 1304 N N . GLU A 1 160 ? -12.190 5.090 54.332 1.00 46.19 160 GLU A N 1
ATOM 1305 C CA . GLU A 1 160 ? -13.351 5.981 54.042 1.00 46.19 160 GLU A CA 1
ATOM 1306 C C . GLU A 1 160 ? -14.312 5.505 52.923 1.00 46.19 160 GLU A C 1
ATOM 1308 O O . GLU A 1 160 ? -15.258 6.202 52.555 1.00 46.19 160 GLU A O 1
ATOM 1313 N N . LEU A 1 161 ? -14.156 4.274 52.424 1.00 46.12 161 LEU A N 1
ATOM 1314 C CA . LEU A 1 161 ? -14.870 3.749 51.242 1.00 46.12 161 LEU A CA 1
ATOM 1315 C C . LEU A 1 161 ? -16.398 3.525 51.380 1.00 46.12 161 LEU A C 1
ATOM 1317 O O . LEU A 1 161 ? -17.044 3.109 50.418 1.00 46.12 161 LEU A O 1
ATOM 1321 N N . SER A 1 162 ? -17.018 3.786 52.537 1.00 52.97 162 SER A N 1
ATOM 1322 C CA . SER A 1 162 ? -18.436 3.444 52.772 1.00 52.97 162 SER A CA 1
ATOM 1323 C C . SER A 1 162 ? -19.458 4.437 52.200 1.00 52.97 162 SER A C 1
ATOM 1325 O O . SER A 1 162 ? -20.622 4.072 52.040 1.00 52.97 162 SER A O 1
ATOM 1327 N N . LYS A 1 163 ? -19.057 5.676 51.877 1.00 51.62 163 LYS A N 1
ATOM 1328 C CA . LYS A 1 163 ? -19.977 6.728 51.386 1.00 51.62 163 LYS A CA 1
ATOM 1329 C C . LYS A 1 163 ? -19.885 6.984 49.880 1.00 51.62 163 LYS A C 1
ATOM 1331 O O . LYS A 1 163 ? -20.890 7.312 49.256 1.00 51.62 163 LYS A O 1
ATOM 1336 N N . GLU A 1 164 ? -18.712 6.782 49.287 1.00 48.03 164 GLU A N 1
ATOM 1337 C CA . GLU A 1 164 ? -18.451 7.045 47.864 1.00 48.03 164 GLU A CA 1
ATOM 1338 C C . GLU A 1 164 ? -19.115 5.998 46.945 1.00 48.03 164 GLU A C 1
ATOM 1340 O O . GLU A 1 164 ? -19.639 6.330 45.882 1.00 48.03 164 GLU A O 1
ATOM 1345 N N . SER A 1 165 ? -19.233 4.750 47.418 1.00 54.34 165 SER A N 1
ATOM 1346 C CA . SER A 1 165 ? -19.901 3.647 46.706 1.00 54.34 165 SER A CA 1
ATOM 1347 C C . SER A 1 165 ? -21.356 3.951 46.306 1.00 54.34 165 SER A C 1
ATOM 1349 O O . SER A 1 165 ? -21.786 3.543 45.229 1.00 54.34 165 SER A O 1
ATOM 1351 N N . HIS A 1 166 ? -22.112 4.706 47.116 1.00 55.31 166 HIS A N 1
ATOM 1352 C CA . HIS A 1 166 ? -23.488 5.092 46.770 1.00 55.31 166 HIS A CA 1
ATOM 1353 C C . HIS A 1 166 ? -23.555 6.152 45.660 1.00 55.31 166 HIS A C 1
ATOM 1355 O O . HIS A 1 166 ? -24.466 6.110 44.837 1.00 55.31 166 HIS A O 1
ATOM 1361 N N . GLN A 1 167 ? -22.596 7.082 45.596 1.00 56.34 167 GLN A N 1
ATOM 1362 C CA . GLN A 1 167 ? -22.533 8.042 44.490 1.00 56.34 167 GLN A CA 1
ATOM 1363 C C . GLN A 1 167 ? -22.066 7.365 43.198 1.00 56.34 167 GLN A C 1
ATOM 1365 O O . GLN A 1 167 ? -22.662 7.611 42.150 1.00 56.34 167 GLN A O 1
ATOM 1370 N N . GLN A 1 168 ? -21.089 6.456 43.277 1.00 60.03 168 GLN A N 1
ATOM 1371 C CA . GLN A 1 168 ? -20.641 5.678 42.122 1.00 60.03 168 GLN A CA 1
ATOM 1372 C C . GLN A 1 168 ? -21.775 4.814 41.545 1.00 60.03 168 GLN A C 1
ATOM 1374 O O . GLN A 1 168 ? -22.040 4.886 40.350 1.00 60.03 168 GLN A O 1
ATOM 1379 N N . ALA A 1 169 ? -22.532 4.100 42.387 1.00 62.94 169 ALA A N 1
ATOM 1380 C CA . ALA A 1 169 ? -23.671 3.292 41.940 1.00 62.94 169 ALA A CA 1
ATOM 1381 C C . ALA A 1 169 ? -24.767 4.121 41.234 1.00 62.94 169 ALA A C 1
ATOM 1383 O O . ALA A 1 169 ? -25.340 3.672 40.242 1.00 62.94 169 ALA A O 1
ATOM 1384 N N . LEU A 1 170 ? -25.034 5.350 41.697 1.00 64.50 170 LEU A N 1
ATOM 1385 C CA . LEU A 1 170 ? -25.969 6.272 41.038 1.00 64.50 170 LEU A CA 1
ATOM 1386 C C . LEU A 1 170 ? -25.430 6.793 39.694 1.00 64.50 170 LEU A C 1
ATOM 1388 O O . LEU A 1 170 ? -26.200 6.970 38.748 1.00 64.50 170 LEU A O 1
ATOM 1392 N N . VAL A 1 171 ? -24.119 7.028 39.587 1.00 67.19 171 VAL A N 1
ATOM 1393 C CA . VAL A 1 171 ? -23.462 7.403 38.324 1.00 67.19 171 VAL A CA 1
ATOM 1394 C C . VAL A 1 171 ? -23.510 6.245 37.326 1.00 67.19 171 VAL A C 1
ATOM 1396 O O . VAL A 1 171 ? -23.892 6.465 36.178 1.00 67.19 171 VAL A O 1
ATOM 1399 N N . ASP A 1 172 ? -23.226 5.020 37.764 1.00 68.88 172 ASP A N 1
ATOM 1400 C CA . ASP A 1 172 ? -23.274 3.816 36.929 1.00 68.88 172 ASP A CA 1
ATOM 1401 C C . ASP A 1 172 ? -24.706 3.505 36.467 1.00 68.88 172 ASP A C 1
ATOM 1403 O O . ASP A 1 172 ? -24.921 3.184 35.299 1.00 68.88 172 ASP A O 1
ATOM 1407 N N . GLN A 1 173 ? -25.712 3.706 37.328 1.00 75.56 173 GLN A N 1
ATOM 1408 C CA . GLN A 1 173 ? -27.128 3.622 36.951 1.00 75.56 173 GLN A CA 1
ATOM 1409 C C . GLN A 1 173 ? -27.491 4.645 35.863 1.00 75.56 173 GLN A C 1
ATOM 1411 O O . GLN A 1 173 ? -28.210 4.310 34.920 1.00 75.56 173 GLN A O 1
ATOM 1416 N N . ARG A 1 174 ? -26.975 5.880 35.945 1.00 67.94 174 ARG A N 1
ATOM 1417 C CA . ARG A 1 174 ? -27.195 6.909 34.913 1.00 67.94 174 ARG A CA 1
ATOM 1418 C C . ARG A 1 174 ? -26.429 6.618 33.624 1.00 67.94 174 ARG A C 1
ATOM 1420 O O . ARG A 1 174 ? -26.975 6.858 32.551 1.00 67.94 174 ARG A O 1
ATOM 1427 N N . TYR A 1 175 ? -25.222 6.058 33.696 1.00 71.06 175 TYR A N 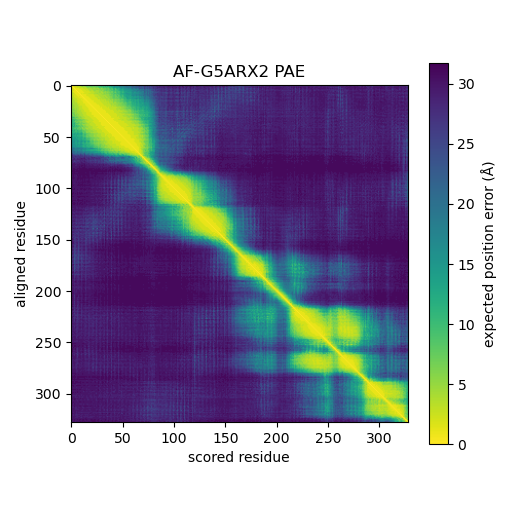1
ATOM 1428 C CA . TYR A 1 175 ? -24.500 5.573 32.516 1.00 71.06 175 TYR A CA 1
ATOM 1429 C C . TYR A 1 175 ? -25.228 4.416 31.842 1.00 71.06 175 TYR A C 1
ATOM 1431 O O . TYR A 1 175 ? -25.371 4.430 30.626 1.00 71.06 175 TYR A O 1
ATOM 1439 N N . PHE A 1 176 ? -25.741 3.454 32.610 1.00 71.75 176 PHE A N 1
ATOM 1440 C CA . PHE A 1 176 ? -26.559 2.368 32.080 1.00 71.75 176 PHE A CA 1
ATOM 1441 C C . PHE A 1 176 ? -27.835 2.912 31.430 1.00 71.75 176 PHE A C 1
ATOM 1443 O O . PHE A 1 176 ? -28.151 2.536 30.307 1.00 71.75 176 PHE A O 1
ATOM 1450 N N . GLN A 1 177 ? -28.506 3.878 32.065 1.00 73.56 177 GLN A N 1
ATOM 1451 C CA . GLN A 1 177 ? -29.671 4.546 31.487 1.00 73.56 177 GLN A CA 1
ATOM 1452 C C . GLN A 1 177 ? -29.323 5.273 30.179 1.00 73.56 177 GLN A C 1
ATOM 1454 O O . GLN A 1 177 ? -30.055 5.112 29.214 1.00 73.56 177 GLN A O 1
ATOM 1459 N N . VAL A 1 178 ? -28.191 5.987 30.099 1.00 66.00 178 VAL A N 1
ATOM 1460 C CA . VAL A 1 178 ? -27.701 6.637 28.865 1.00 66.00 178 VAL A CA 1
ATOM 1461 C C . VAL A 1 178 ? -27.253 5.626 27.807 1.00 66.00 178 VAL A C 1
ATOM 1463 O O . VAL A 1 178 ? -27.457 5.862 26.622 1.00 66.00 178 VAL A O 1
ATOM 1466 N N . LEU A 1 179 ? -26.685 4.484 28.185 1.00 66.62 179 LEU A N 1
ATOM 1467 C CA . LEU A 1 179 ? -26.355 3.413 27.245 1.00 66.62 179 LEU A CA 1
ATOM 1468 C C . LEU A 1 179 ? -27.618 2.724 26.731 1.00 66.62 179 LEU A C 1
ATOM 1470 O O . LEU A 1 179 ? -27.669 2.404 25.553 1.00 66.62 179 LEU A O 1
ATOM 1474 N N . CYS A 1 180 ? -28.669 2.587 27.539 1.00 61.34 180 CYS A N 1
ATOM 1475 C CA . CYS A 1 180 ? -29.995 2.211 27.056 1.00 61.34 180 CYS A CA 1
ATOM 1476 C C . CYS A 1 180 ? -30.592 3.308 26.159 1.00 61.34 180 CYS A C 1
ATOM 1478 O O . CYS A 1 180 ? -31.098 2.980 25.093 1.00 61.34 180 CYS A O 1
ATOM 1480 N N . SER A 1 181 ? -30.437 4.594 26.501 1.00 58.44 181 SER A N 1
ATOM 1481 C CA . SER A 1 181 ? -30.806 5.726 25.637 1.00 58.44 181 SER A CA 1
ATOM 1482 C C . SER A 1 181 ? -30.083 5.698 24.298 1.00 58.44 181 SER A C 1
ATOM 1484 O O . SER A 1 181 ? -30.676 6.071 23.304 1.00 58.44 181 SER A O 1
ATOM 1486 N N . VAL A 1 182 ? -28.812 5.287 24.253 1.00 62.03 182 VAL A N 1
ATOM 1487 C CA . VAL A 1 182 ? -27.964 5.262 23.047 1.00 62.03 182 VAL A CA 1
ATOM 1488 C C . VAL A 1 182 ? -28.021 3.911 22.322 1.00 62.03 182 VAL A C 1
ATOM 1490 O O . VAL A 1 182 ? -27.765 3.834 21.126 1.00 62.03 182 VAL A O 1
ATOM 1493 N N . ASN A 1 183 ? -28.455 2.845 22.984 1.00 58.81 183 ASN A N 1
ATOM 1494 C CA . ASN A 1 183 ? -28.869 1.623 22.309 1.00 58.81 183 ASN A CA 1
ATOM 1495 C C . ASN A 1 183 ? -30.240 1.821 21.649 1.00 58.81 183 ASN A C 1
ATOM 1497 O O . ASN A 1 183 ? -30.447 1.353 20.536 1.00 58.81 183 ASN A O 1
ATOM 1501 N N . SER A 1 184 ? -31.129 2.615 22.260 1.00 59.44 184 SER A N 1
ATOM 1502 C CA . SER A 1 184 ? -32.252 3.235 21.552 1.00 59.44 184 SER A CA 1
ATOM 1503 C C . SER A 1 184 ? -31.718 4.151 20.431 1.00 59.44 184 SER A C 1
ATOM 1505 O O . SER A 1 184 ? -32.018 3.866 19.275 1.00 59.44 184 SER A O 1
ATOM 1507 N N . ILE A 1 185 ? -30.825 5.123 20.746 1.00 53.12 185 ILE A N 1
ATOM 1508 C CA . ILE A 1 185 ? -29.866 5.863 19.868 1.00 53.12 185 ILE A CA 1
ATOM 1509 C C . ILE A 1 185 ? -29.660 5.247 18.472 1.00 53.12 185 ILE A C 1
ATOM 1511 O O . ILE A 1 185 ? -29.884 5.830 17.417 1.00 53.12 185 ILE A O 1
ATOM 1515 N N . ILE A 1 186 ? -29.179 4.004 18.531 1.00 56.75 186 ILE A N 1
ATOM 1516 C CA . ILE A 1 186 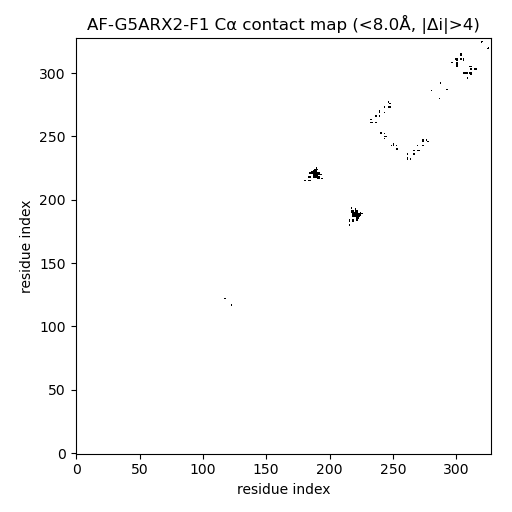? -28.535 3.260 17.452 1.00 56.75 186 ILE A CA 1
ATOM 1517 C C . ILE A 1 186 ? -29.428 2.106 16.949 1.00 56.75 186 ILE A C 1
ATOM 1519 O O . ILE A 1 186 ? -29.030 1.375 16.042 1.00 56.75 186 ILE A O 1
ATOM 1523 N N . HIS A 1 187 ? -30.669 1.950 17.439 1.00 49.53 187 HIS A N 1
ATOM 1524 C CA . HIS A 1 187 ? -31.638 0.959 16.918 1.00 49.53 187 HIS A CA 1
ATOM 1525 C C . HIS A 1 187 ? -32.975 1.526 16.422 1.00 49.53 187 HIS A C 1
ATOM 1527 O O . HIS A 1 187 ? -33.858 0.767 16.022 1.00 49.53 187 HIS A O 1
ATOM 1533 N N . ASN A 1 188 ? -33.169 2.839 16.458 1.00 49.22 188 ASN A N 1
ATOM 1534 C CA . ASN A 1 188 ? -34.486 3.429 16.310 1.00 49.22 188 ASN A CA 1
ATOM 1535 C C . ASN A 1 188 ? -34.497 4.397 15.087 1.00 49.22 188 ASN A C 1
ATOM 1537 O O . ASN A 1 188 ? -33.621 5.255 15.007 1.00 49.22 188 ASN A O 1
ATOM 1541 N N . PRO A 1 189 ? -35.351 4.182 14.046 1.00 50.88 189 PRO A N 1
ATOM 1542 C CA . PRO A 1 189 ? -34.983 4.486 12.641 1.00 50.88 189 PRO A CA 1
ATOM 1543 C C . PRO A 1 189 ? -35.635 5.698 11.907 1.00 50.88 189 PRO A C 1
ATOM 1545 O O . PRO A 1 189 ? -36.848 5.840 11.887 1.00 50.88 189 PRO A O 1
ATOM 1548 N N . ARG A 1 190 ? -34.840 6.491 11.152 1.00 47.47 190 ARG A N 1
ATOM 1549 C CA . ARG A 1 190 ? -35.204 7.671 10.301 1.00 47.47 190 ARG A CA 1
ATOM 1550 C C . ARG A 1 190 ? -35.032 9.072 10.941 1.00 47.47 190 ARG A C 1
ATOM 1552 O O . ARG A 1 190 ? -33.943 9.628 10.933 1.00 47.47 190 ARG A O 1
ATOM 1559 N N . ALA A 1 191 ? -36.107 9.686 11.428 1.00 48.00 191 ALA A N 1
ATOM 1560 C CA . ALA A 1 191 ? -36.271 11.129 11.631 1.00 48.00 191 ALA A CA 1
ATOM 1561 C C . ALA A 1 191 ? -35.680 11.858 12.894 1.00 48.00 191 ALA A C 1
ATOM 1563 O O . ALA A 1 191 ? -36.430 12.523 13.613 1.00 48.00 191 ALA A O 1
ATOM 1564 N N . LEU A 1 192 ? -34.339 12.001 12.978 1.00 49.47 192 LEU A N 1
ATOM 1565 C CA . LEU A 1 192 ? -33.627 13.233 13.378 1.00 49.47 192 LEU A CA 1
ATOM 1566 C C . LEU A 1 192 ? -34.397 14.459 12.846 1.00 49.47 192 LEU A C 1
ATOM 1568 O O . LEU A 1 192 ? -34.471 15.510 13.471 1.00 49.47 192 LEU A O 1
ATOM 1572 N N . VAL A 1 193 ? -35.048 14.251 11.698 1.00 45.19 193 VAL A N 1
ATOM 1573 C CA . VAL A 1 193 ? -36.060 15.050 11.010 1.00 45.19 193 VAL A CA 1
ATOM 1574 C C . VAL A 1 193 ? -37.206 15.626 11.888 1.00 45.19 193 VAL A C 1
ATOM 1576 O O . VAL A 1 193 ? -37.639 16.728 11.562 1.00 45.19 193 VAL A O 1
ATOM 1579 N N . ILE A 1 194 ? -37.698 15.014 12.985 1.00 49.06 194 ILE A N 1
ATOM 1580 C CA . ILE A 1 194 ? -38.731 15.666 13.843 1.00 49.06 194 ILE A CA 1
ATOM 1581 C C . ILE A 1 194 ? -38.107 16.671 14.824 1.00 49.06 194 ILE A C 1
ATOM 1583 O O . ILE A 1 194 ? -38.601 17.796 14.900 1.00 49.06 194 ILE A O 1
ATOM 1587 N N . ILE A 1 195 ? -36.971 16.354 15.463 1.00 49.00 195 ILE A N 1
ATOM 1588 C CA . ILE A 1 195 ? -36.155 17.354 16.193 1.00 49.00 195 ILE A CA 1
ATOM 1589 C C . ILE A 1 195 ? -35.763 18.501 15.240 1.00 49.00 195 ILE A C 1
ATOM 1591 O O . ILE A 1 195 ? -35.841 19.687 15.569 1.00 49.00 195 ILE A O 1
ATOM 1595 N N . TYR A 1 196 ? -35.397 18.147 14.009 1.00 41.97 196 TYR A N 1
ATOM 1596 C CA . TYR A 1 196 ? -35.027 19.079 12.949 1.00 41.97 196 TYR A CA 1
ATOM 1597 C C . TYR A 1 196 ? -36.205 19.940 12.444 1.00 41.97 196 TYR A C 1
ATOM 1599 O O . TYR A 1 196 ? -35.972 21.059 11.995 1.00 41.97 196 TYR A O 1
ATOM 1607 N N . LYS A 1 197 ? -37.464 19.477 12.536 1.00 40.50 197 LYS A N 1
ATOM 1608 C CA . LYS A 1 197 ? -38.656 20.265 12.155 1.00 40.50 197 LYS A CA 1
ATOM 1609 C C . LYS A 1 197 ? -39.281 21.067 13.300 1.00 40.50 197 LYS A C 1
ATOM 1611 O O . LYS A 1 197 ? -39.680 22.204 13.064 1.00 40.50 197 LYS A O 1
ATOM 1616 N N . GLN A 1 198 ? -39.336 20.545 14.528 1.00 44.47 198 GLN A N 1
ATOM 1617 C CA . GLN A 1 198 ? -39.920 21.271 15.672 1.00 44.47 198 GLN A CA 1
ATOM 1618 C C . GLN A 1 198 ? -39.113 22.515 16.081 1.00 44.47 198 GLN A C 1
ATOM 1620 O O . GLN A 1 198 ? -39.652 23.430 16.694 1.00 44.47 198 GLN A O 1
ATOM 1625 N N . SER A 1 199 ? -37.843 22.608 15.680 1.00 47.78 199 SER A N 1
ATOM 1626 C CA . SER A 1 199 ? -37.050 23.839 15.812 1.00 47.78 199 SER A CA 1
ATOM 1627 C C . SER A 1 199 ? -37.444 24.960 14.831 1.00 47.78 199 SER A C 1
ATOM 1629 O O . SER A 1 199 ? -36.855 26.040 14.892 1.00 47.78 199 SER A O 1
ATOM 1631 N N . LYS A 1 200 ? -38.424 24.739 13.934 1.00 44.09 200 LYS A N 1
ATOM 1632 C CA . LYS A 1 200 ? -38.803 25.690 12.871 1.00 44.09 200 LYS A CA 1
ATOM 1633 C C . LYS A 1 200 ? -40.267 26.145 12.837 1.00 44.09 200 LYS A C 1
ATOM 1635 O O . LYS A 1 200 ? -40.520 27.206 12.274 1.00 44.09 200 LYS A O 1
ATOM 1640 N N . GLU A 1 201 ? -41.204 25.416 13.439 1.00 37.28 201 GLU A N 1
ATOM 1641 C CA . GLU A 1 201 ? -42.620 25.813 13.554 1.00 37.28 201 GLU A CA 1
ATOM 1642 C C . GLU A 1 201 ? -43.081 25.617 15.003 1.00 37.28 201 GLU A C 1
ATOM 1644 O O . GLU A 1 201 ? -42.903 24.546 15.578 1.00 37.28 201 GLU A O 1
ATOM 1649 N N . GLY A 1 202 ? -43.580 26.686 15.631 1.00 41.12 202 GLY A N 1
ATOM 1650 C CA . GLY A 1 202 ? -43.672 26.764 17.092 1.00 41.12 202 GLY A CA 1
ATOM 1651 C C . GLY A 1 202 ? -45.080 26.678 17.684 1.00 41.12 202 GLY A C 1
ATOM 1652 O O . GLY A 1 202 ? -46.073 26.537 16.976 1.00 41.12 202 GLY A O 1
ATOM 1653 N N . THR A 1 203 ? -45.129 26.958 18.993 1.00 40.31 203 THR A N 1
ATOM 1654 C CA . THR A 1 203 ? -46.317 27.328 19.797 1.00 40.31 203 THR A CA 1
ATOM 1655 C C . THR A 1 203 ? -47.011 26.195 20.576 1.00 40.31 203 THR A C 1
ATOM 1657 O O . THR A 1 203 ? -47.952 25.577 20.098 1.00 40.31 203 THR A O 1
ATOM 1660 N N . GLN A 1 204 ? -46.606 26.066 21.850 1.00 47.12 204 GLN A N 1
ATOM 1661 C CA . GLN A 1 204 ? -47.420 26.244 23.079 1.00 47.12 204 GLN A CA 1
ATOM 1662 C C . GLN A 1 204 ? -47.418 25.132 24.148 1.00 47.12 204 GLN A C 1
ATOM 1664 O O . GLN A 1 204 ? -47.662 23.965 23.888 1.00 47.12 204 GLN A O 1
ATOM 1669 N N . HIS A 1 205 ? -47.242 25.614 25.387 1.00 44.94 205 HIS A N 1
ATOM 1670 C CA . HIS A 1 205 ? -47.671 25.067 26.679 1.00 44.94 205 HIS A CA 1
ATOM 1671 C C . HIS A 1 205 ? -47.342 23.610 27.049 1.00 44.94 205 HIS A C 1
ATOM 1673 O O . HIS A 1 205 ? -48.079 22.685 26.729 1.00 44.94 205 HIS A O 1
ATOM 1679 N N . PHE A 1 206 ? -46.381 23.463 27.969 1.00 35.09 206 PHE A N 1
ATOM 1680 C CA . PHE A 1 206 ? -46.408 22.396 28.971 1.00 35.09 206 PHE A CA 1
ATOM 1681 C C . PHE A 1 206 ? -46.353 22.996 30.376 1.00 35.09 206 PHE A C 1
ATOM 1683 O O . PHE A 1 206 ? -45.476 23.797 30.700 1.00 35.09 206 PHE A O 1
ATOM 1690 N N . ASN A 1 207 ? -47.346 22.639 31.189 1.00 35.88 207 ASN A N 1
ATOM 1691 C CA . ASN A 1 207 ? -47.399 22.968 32.609 1.00 35.88 207 ASN A CA 1
ATOM 1692 C C . ASN A 1 207 ? -46.624 21.909 33.410 1.00 35.88 207 ASN A C 1
ATOM 1694 O O . ASN A 1 207 ? -46.364 20.818 32.906 1.00 35.88 207 ASN A O 1
ATOM 1698 N N . LYS A 1 208 ? -46.260 22.223 34.657 1.00 49.06 208 LYS A N 1
ATOM 1699 C CA . LYS A 1 208 ? -45.622 21.254 35.563 1.00 49.06 208 LYS A CA 1
ATOM 1700 C C . LYS A 1 208 ? -46.514 20.026 35.770 1.00 49.06 208 LYS A C 1
ATOM 1702 O O . LYS A 1 208 ? -47.640 20.200 36.213 1.00 49.06 208 LYS A O 1
ATOM 1707 N N . ASP A 1 209 ? -45.947 18.834 35.595 1.00 33.31 209 ASP A N 1
ATOM 1708 C CA . ASP A 1 209 ? -45.891 17.830 36.664 1.00 33.31 209 ASP A CA 1
ATOM 1709 C C . ASP A 1 209 ? -44.763 16.809 36.422 1.00 33.31 209 ASP A C 1
ATOM 1711 O O . ASP A 1 209 ? -44.301 16.608 35.300 1.00 33.31 209 ASP A O 1
ATOM 1715 N N . PHE A 1 210 ? -44.234 16.238 37.507 1.00 44.75 210 PHE A N 1
ATOM 1716 C CA . PHE A 1 210 ? -42.990 15.457 37.509 1.00 44.75 210 PHE A CA 1
ATOM 1717 C C . PHE A 1 210 ? -43.200 13.989 37.090 1.00 44.75 210 PHE A C 1
ATOM 1719 O O . PHE A 1 210 ? -43.360 13.115 37.939 1.00 44.75 210 PHE A O 1
ATOM 1726 N N . VAL A 1 211 ? -43.052 13.692 35.796 1.00 37.75 211 VAL A N 1
ATOM 1727 C CA . VAL A 1 211 ? -42.442 12.431 35.330 1.00 37.75 211 VAL A CA 1
ATOM 1728 C C . VAL A 1 211 ? -41.502 12.775 34.179 1.00 37.75 211 VAL A C 1
ATOM 1730 O O . VAL A 1 211 ? -41.926 13.327 33.168 1.00 37.75 211 VAL A O 1
ATOM 1733 N N . GLN A 1 212 ? -40.208 12.492 34.342 1.00 49.78 212 GLN A N 1
ATOM 1734 C CA . GLN A 1 212 ? -39.203 12.752 33.312 1.00 49.78 212 GLN A CA 1
ATOM 1735 C C . GLN A 1 212 ? -39.241 11.637 32.260 1.00 49.78 212 GLN A C 1
ATOM 1737 O O . GLN A 1 212 ? -38.382 10.753 32.244 1.00 49.78 212 GLN A O 1
ATOM 1742 N N . ASP A 1 213 ? -40.262 11.676 31.406 1.00 41.47 213 ASP A N 1
ATOM 1743 C CA . ASP A 1 213 ? -40.373 10.765 30.272 1.00 41.47 213 ASP A CA 1
ATOM 1744 C C . ASP A 1 213 ? -39.238 11.069 29.285 1.00 41.47 213 ASP A C 1
ATOM 1746 O O . ASP A 1 213 ? -39.053 12.198 28.819 1.00 41.47 213 ASP A O 1
ATOM 1750 N N . CYS A 1 214 ? -38.370 10.085 29.074 1.00 47.16 214 CYS A N 1
ATOM 1751 C CA . CYS A 1 214 ? -37.100 10.294 28.394 1.00 47.16 214 CYS A CA 1
ATOM 1752 C C . CYS A 1 214 ? -37.317 10.236 26.876 1.00 47.16 214 CYS A C 1
ATOM 1754 O O . CYS A 1 214 ? -37.708 9.197 26.352 1.00 47.16 214 CYS A O 1
ATOM 1756 N N . GLY A 1 215 ? -37.059 11.345 26.175 1.00 54.19 215 GLY A N 1
ATOM 1757 C CA . GLY A 1 215 ? -37.361 11.503 24.747 1.00 54.19 215 GLY A CA 1
ATOM 1758 C C . GLY A 1 215 ? -36.639 10.507 23.834 1.00 54.19 215 GLY A C 1
ATOM 1759 O O . GLY A 1 215 ? -35.528 10.773 23.374 1.00 54.19 215 GLY A O 1
ATOM 1760 N N . PHE A 1 216 ? -37.304 9.385 23.547 1.00 51.84 216 PHE A N 1
ATOM 1761 C CA . PHE A 1 216 ? -36.817 8.308 22.680 1.00 51.84 216 PHE A CA 1
ATOM 1762 C C . PHE A 1 216 ? -37.685 8.058 21.431 1.00 51.84 216 PHE A C 1
ATOM 1764 O O . PHE A 1 216 ? -37.314 7.223 20.617 1.00 51.84 216 PHE A O 1
ATOM 1771 N N . GLU A 1 217 ? -38.791 8.785 21.214 1.00 58.06 217 GLU A N 1
ATOM 1772 C CA . GLU A 1 217 ? -39.601 8.675 19.977 1.00 58.06 217 GLU A CA 1
ATOM 1773 C C . GLU A 1 217 ? -39.240 9.717 18.932 1.00 58.06 217 GLU A C 1
ATOM 1775 O O . GLU A 1 217 ? -39.150 9.386 17.758 1.00 58.06 217 GLU A O 1
ATOM 1780 N N . HIS A 1 218 ? -38.855 10.916 19.372 1.00 59.44 218 HIS A N 1
ATOM 1781 C CA . HIS A 1 218 ? -37.930 11.837 18.689 1.00 59.44 218 HIS A CA 1
ATOM 1782 C C . HIS A 1 218 ? -36.705 11.130 18.051 1.00 59.44 218 HIS A C 1
ATOM 1784 O O . HIS A 1 218 ? -35.960 11.728 17.277 1.00 59.44 218 HIS A O 1
ATOM 1790 N N . LEU A 1 219 ? -36.517 9.860 18.414 1.00 67.00 219 LEU A N 1
ATOM 1791 C CA . LEU A 1 219 ? -35.514 8.891 18.042 1.00 67.00 219 LEU A CA 1
ATOM 1792 C C . LEU A 1 219 ? -36.086 7.577 17.442 1.00 67.00 219 LEU A C 1
ATOM 1794 O O . LEU A 1 219 ? -35.276 6.796 16.977 1.00 67.00 219 LEU A O 1
ATOM 1798 N N . VAL A 1 220 ? -37.397 7.312 17.285 1.00 63.00 220 VAL A N 1
ATOM 1799 C CA . VAL A 1 220 ? -37.936 6.152 16.499 1.00 63.00 220 VAL A CA 1
ATOM 1800 C C . VAL A 1 220 ? -37.719 6.289 14.989 1.00 63.00 220 VAL A C 1
ATOM 1802 O O . VAL A 1 220 ? -38.574 5.987 14.167 1.00 63.00 220 VAL A O 1
ATOM 1805 N N . LEU A 1 221 ? -36.537 6.829 14.687 1.00 66.31 221 LEU A N 1
ATOM 1806 C CA . LEU A 1 221 ? -36.285 8.054 13.968 1.00 66.31 221 LEU A CA 1
ATOM 1807 C C . LEU A 1 221 ? -34.755 8.469 13.987 1.00 66.31 221 LEU A C 1
ATOM 1809 O O . LEU A 1 221 ? -34.521 9.643 14.135 1.00 66.31 221 LEU A O 1
ATOM 1813 N N . ILE A 1 222 ? -33.693 7.637 13.838 1.00 62.50 222 ILE A N 1
ATOM 1814 C CA . ILE A 1 222 ? -32.247 8.014 13.584 1.00 62.50 222 ILE A CA 1
ATOM 1815 C C . ILE A 1 222 ? -31.489 7.100 12.570 1.00 62.50 222 ILE A C 1
ATOM 1817 O O . ILE A 1 222 ? -30.846 7.615 11.661 1.00 62.50 222 ILE A O 1
ATOM 1821 N N . ILE A 1 223 ? -31.553 5.759 12.641 1.00 73.75 223 ILE A N 1
ATOM 1822 C CA . ILE A 1 223 ? -30.602 4.881 11.878 1.00 73.75 223 ILE A CA 1
ATOM 1823 C C . ILE A 1 223 ? -31.079 4.427 10.511 1.00 73.75 223 ILE A C 1
ATOM 1825 O O . ILE A 1 223 ? -30.228 4.187 9.668 1.00 73.75 223 ILE A O 1
ATOM 1829 N N . GLU A 1 224 ? -32.376 4.329 10.204 1.00 72.44 224 GLU A N 1
ATOM 1830 C CA . GLU A 1 224 ? -32.722 4.167 8.781 1.00 72.44 224 GLU A CA 1
ATOM 1831 C C . GLU A 1 224 ? -32.245 5.372 7.966 1.00 72.44 224 GLU A C 1
ATOM 1833 O O . GLU A 1 224 ? -31.858 5.165 6.835 1.00 72.44 224 GLU A O 1
ATOM 1838 N N . MET A 1 225 ? -32.088 6.571 8.550 1.00 76.25 225 MET A N 1
ATOM 1839 C CA . MET A 1 225 ? -31.365 7.652 7.868 1.00 76.25 225 MET A CA 1
ATOM 1840 C C . MET A 1 225 ? -29.908 7.253 7.590 1.00 76.25 225 MET A C 1
ATOM 1842 O O . MET A 1 225 ? -29.474 7.327 6.450 1.00 76.25 225 MET A O 1
ATOM 1846 N N . TRP A 1 226 ? -29.174 6.734 8.584 1.00 81.62 226 TRP A N 1
ATOM 1847 C CA . TRP A 1 226 ? -27.829 6.171 8.367 1.00 81.62 226 TRP A CA 1
ATOM 1848 C C . TRP A 1 226 ? -27.816 4.952 7.426 1.00 81.62 226 TRP A C 1
ATOM 1850 O O . TRP A 1 226 ? -26.792 4.663 6.819 1.00 81.62 226 TRP A O 1
ATOM 1860 N N . THR A 1 227 ? -28.925 4.223 7.285 1.00 77.88 227 THR A N 1
ATOM 1861 C CA . THR A 1 227 ? -29.061 3.040 6.417 1.00 77.88 227 THR A CA 1
ATOM 1862 C C . THR A 1 227 ? -29.363 3.456 4.980 1.00 77.88 227 THR A C 1
ATOM 1864 O O . THR A 1 227 ? -28.809 2.877 4.048 1.00 77.88 227 THR A O 1
ATOM 1867 N N . ASP A 1 228 ? -30.168 4.499 4.800 1.00 80.56 228 ASP A N 1
ATOM 1868 C CA . ASP A 1 228 ? -30.426 5.190 3.541 1.00 80.56 228 ASP A CA 1
ATOM 1869 C C . ASP A 1 228 ? -29.139 5.885 3.063 1.00 80.56 228 ASP A C 1
ATOM 1871 O O . ASP A 1 228 ? -28.751 5.746 1.908 1.00 80.56 228 ASP A O 1
ATOM 1875 N N . GLU A 1 229 ? -28.381 6.525 3.961 1.00 82.31 229 GLU A N 1
ATOM 1876 C CA . GLU A 1 229 ? -27.032 7.029 3.674 1.00 82.31 229 GLU A CA 1
ATOM 1877 C C . GLU A 1 229 ? -26.084 5.884 3.264 1.00 82.31 229 GLU A C 1
ATOM 1879 O O . GLU A 1 229 ? -25.465 5.947 2.200 1.00 82.31 229 GLU A O 1
ATOM 1884 N N . LEU A 1 230 ? -26.015 4.788 4.029 1.00 80.44 230 LEU A N 1
ATOM 1885 C CA . LEU A 1 230 ? -25.125 3.652 3.741 1.00 80.44 230 LEU A CA 1
ATOM 1886 C C . LEU A 1 230 ? -25.515 2.867 2.471 1.00 80.44 230 LEU A C 1
ATOM 1888 O O . LEU A 1 230 ? -24.649 2.296 1.803 1.00 80.44 230 LEU A O 1
ATOM 1892 N N . THR A 1 231 ? -26.798 2.831 2.102 1.00 80.12 231 THR A N 1
ATOM 1893 C CA . THR A 1 231 ? -27.260 2.267 0.822 1.00 80.12 231 THR A CA 1
ATOM 1894 C C . THR A 1 231 ? -27.033 3.237 -0.331 1.00 80.12 231 THR A C 1
ATOM 1896 O O . THR A 1 231 ? -26.511 2.811 -1.362 1.00 80.12 231 THR A O 1
ATOM 1899 N N . SER A 1 232 ? -27.263 4.539 -0.139 1.00 84.69 232 SER A N 1
ATOM 1900 C CA . SER A 1 232 ? -26.932 5.564 -1.135 1.00 84.69 232 SER A CA 1
ATOM 1901 C C . SER A 1 232 ? -25.436 5.590 -1.468 1.00 84.69 232 SER A C 1
ATOM 1903 O O . SER A 1 232 ? -25.086 5.749 -2.631 1.00 84.69 232 SER A O 1
ATOM 1905 N N . LEU A 1 233 ? -24.540 5.316 -0.508 1.00 84.94 233 LEU A N 1
ATOM 1906 C CA . LEU A 1 233 ? -23.104 5.139 -0.770 1.00 84.94 233 LEU A CA 1
ATOM 1907 C C . LEU A 1 233 ? -22.815 3.927 -1.670 1.00 84.94 233 LEU A C 1
ATOM 1909 O O . LEU A 1 233 ? -21.949 3.988 -2.548 1.00 84.94 233 LEU A O 1
ATOM 1913 N N . LYS A 1 234 ? -23.558 2.826 -1.501 1.00 85.06 234 LYS A N 1
ATOM 1914 C CA . LYS A 1 234 ? -23.457 1.644 -2.373 1.00 85.06 234 LYS A CA 1
ATOM 1915 C C . LYS A 1 234 ? -23.996 1.937 -3.774 1.00 85.06 234 LYS A C 1
ATOM 1917 O O . LYS A 1 234 ? -23.399 1.484 -4.748 1.00 85.06 234 LYS A O 1
ATOM 1922 N N . ASP A 1 235 ? -25.069 2.712 -3.893 1.00 85.00 235 ASP A N 1
ATOM 1923 C CA . ASP A 1 235 ? -25.650 3.104 -5.183 1.00 85.00 235 ASP A CA 1
ATOM 1924 C C . ASP A 1 235 ? -24.843 4.191 -5.903 1.00 85.00 235 ASP A C 1
ATOM 1926 O O . ASP A 1 235 ? -24.679 4.125 -7.123 1.00 85.00 235 ASP A O 1
ATOM 1930 N N . LEU A 1 236 ? -24.218 5.108 -5.165 1.00 87.88 236 LEU A N 1
ATOM 1931 C CA . LEU A 1 236 ? -23.208 6.031 -5.673 1.00 87.88 236 LEU A CA 1
ATOM 1932 C C . LEU A 1 236 ? -21.998 5.256 -6.209 1.00 87.88 236 LEU A C 1
ATOM 1934 O O . LEU A 1 236 ? -21.573 5.505 -7.329 1.00 87.88 236 LEU A O 1
ATOM 1938 N N . CYS A 1 237 ? -21.500 4.252 -5.479 1.00 84.31 237 CYS A N 1
ATOM 1939 C CA . CYS A 1 237 ? -20.418 3.375 -5.941 1.00 84.31 237 CYS A CA 1
ATOM 1940 C C . CYS A 1 237 ? -20.774 2.618 -7.237 1.00 84.31 237 CYS A C 1
AT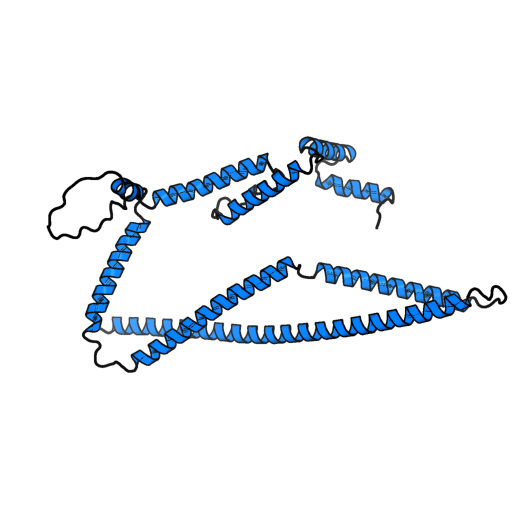OM 1942 O O . CYS A 1 237 ? -19.945 2.521 -8.143 1.00 84.31 237 CYS A O 1
ATOM 1944 N N . LYS A 1 238 ? -22.012 2.116 -7.374 1.00 85.56 238 LYS A N 1
ATOM 1945 C CA . LYS A 1 238 ? -22.504 1.511 -8.630 1.00 85.56 238 LYS A CA 1
ATOM 1946 C C . LYS A 1 238 ? -22.548 2.538 -9.763 1.00 85.56 238 LYS A C 1
ATOM 1948 O O . LYS A 1 238 ? -22.037 2.264 -10.843 1.00 85.56 238 LYS A O 1
ATOM 1953 N N . SER A 1 239 ? -23.122 3.712 -9.503 1.00 87.44 239 SER A N 1
ATOM 1954 C CA . SER A 1 239 ? -23.258 4.798 -10.484 1.00 87.44 239 SER A CA 1
ATOM 1955 C C . SER A 1 239 ? -21.893 5.287 -10.970 1.00 87.44 239 SER A C 1
ATOM 1957 O O . SER A 1 239 ? -21.684 5.465 -12.165 1.00 87.44 239 SER A O 1
ATOM 1959 N N . LEU A 1 240 ? -20.931 5.398 -10.054 1.00 86.25 240 LEU A N 1
ATOM 1960 C CA . LEU A 1 240 ? -19.548 5.767 -10.328 1.00 86.25 240 LEU A CA 1
ATOM 1961 C C . LEU A 1 240 ? -18.815 4.683 -11.142 1.00 86.25 240 LEU A C 1
ATOM 1963 O O . LEU A 1 240 ? -18.081 5.010 -12.066 1.00 86.25 240 LEU A O 1
ATOM 1967 N N . LYS A 1 241 ? -19.067 3.390 -10.889 1.00 84.00 241 LYS A N 1
ATOM 1968 C CA . LYS A 1 241 ? -18.538 2.277 -11.710 1.00 84.00 241 LYS A CA 1
ATOM 1969 C C . LYS A 1 241 ? -19.137 2.230 -13.124 1.00 84.00 241 LYS A C 1
ATOM 1971 O O . LYS A 1 241 ? -18.441 1.824 -14.058 1.00 84.00 241 LYS A O 1
ATOM 1976 N N . ILE A 1 242 ? -20.397 2.644 -13.294 1.00 85.50 242 ILE A N 1
ATOM 1977 C CA . ILE A 1 242 ? -21.022 2.828 -14.615 1.00 85.50 242 ILE A CA 1
ATOM 1978 C C . ILE A 1 242 ? -20.348 4.004 -15.329 1.00 85.50 242 ILE A C 1
ATOM 1980 O O . ILE A 1 242 ? -19.754 3.799 -16.381 1.00 85.50 242 ILE A O 1
ATOM 1984 N N . LEU A 1 243 ? -20.316 5.183 -14.700 1.00 84.94 243 LEU A N 1
ATOM 1985 C CA . LEU A 1 243 ? -19.685 6.386 -15.251 1.00 84.94 243 LEU A CA 1
ATOM 1986 C C . LEU A 1 243 ? -18.206 6.160 -15.615 1.00 84.94 243 LEU A C 1
ATOM 1988 O O . LEU A 1 243 ? -17.756 6.591 -16.672 1.00 84.94 243 LEU A O 1
ATOM 1992 N N . SER A 1 244 ? -17.465 5.409 -14.795 1.00 82.69 244 SER A N 1
ATOM 1993 C CA . SER A 1 244 ? -16.089 5.011 -15.105 1.00 82.69 244 SER A CA 1
ATOM 1994 C C . SER A 1 244 ? -15.977 4.127 -16.338 1.00 82.69 244 SER A C 1
ATOM 1996 O O . SER A 1 244 ? -14.974 4.206 -17.039 1.00 82.69 244 SER A O 1
ATOM 1998 N N . SER A 1 245 ? -16.956 3.251 -16.576 1.00 78.38 245 SER A N 1
ATOM 1999 C CA . SER A 1 245 ? -16.949 2.363 -17.741 1.00 78.38 245 SER A CA 1
ATOM 2000 C C . SER A 1 245 ? -17.162 3.140 -19.043 1.00 78.38 245 SER A C 1
ATOM 2002 O O . SER A 1 245 ? -16.702 2.675 -20.082 1.00 78.38 245 SER A O 1
ATOM 2004 N N . ASP A 1 246 ? -17.806 4.308 -18.967 1.00 78.56 246 ASP A N 1
ATOM 2005 C CA . ASP A 1 246 ? -18.069 5.192 -20.103 1.00 78.56 246 ASP A CA 1
ATOM 2006 C C . ASP A 1 246 ? -16.941 6.225 -20.308 1.00 78.56 246 ASP A C 1
ATOM 2008 O O . ASP A 1 246 ? -16.494 6.431 -21.436 1.00 78.56 246 ASP A O 1
ATOM 2012 N N . LEU A 1 247 ? -16.447 6.853 -19.230 1.00 74.00 247 LEU A N 1
ATOM 2013 C CA . LEU A 1 247 ? -15.408 7.894 -19.293 1.00 74.00 247 LEU A CA 1
ATOM 2014 C C . LEU A 1 247 ? -13.978 7.340 -19.363 1.00 74.00 247 LEU A C 1
ATOM 2016 O O . LEU A 1 247 ? -13.149 7.880 -20.097 1.00 74.00 247 LEU A O 1
ATOM 2020 N N . VAL A 1 248 ? -13.673 6.276 -18.610 1.00 71.62 248 VAL A N 1
ATOM 2021 C CA . VAL A 1 248 ? -12.306 5.737 -18.472 1.00 71.62 248 VAL A CA 1
ATOM 2022 C C . VAL A 1 248 ? -12.292 4.195 -18.582 1.00 71.62 248 VAL A C 1
ATOM 2024 O O . VAL A 1 248 ? -11.958 3.497 -17.619 1.00 71.62 248 VAL A O 1
ATOM 2027 N N . PRO A 1 249 ? -12.631 3.617 -19.761 1.00 66.81 249 PRO A N 1
ATOM 2028 C CA . PRO A 1 249 ? -12.842 2.170 -19.933 1.00 66.81 249 PRO A CA 1
ATOM 2029 C C . PRO A 1 249 ? -11.626 1.273 -19.643 1.00 66.81 249 PRO A C 1
ATOM 2031 O O . PRO A 1 249 ? -11.774 0.056 -19.530 1.00 66.81 249 PRO A O 1
ATOM 2034 N N . TRP A 1 250 ? -10.419 1.845 -19.570 1.00 67.69 250 TRP A N 1
ATOM 2035 C CA . TRP A 1 250 ? -9.165 1.135 -19.289 1.00 67.69 250 TRP A CA 1
ATOM 2036 C C . TRP A 1 250 ? -8.893 0.915 -17.791 1.00 67.69 250 TRP A C 1
ATOM 2038 O O . TRP A 1 250 ? -8.007 0.128 -17.454 1.00 67.69 250 TRP A O 1
ATOM 2048 N N . HIS A 1 251 ? -9.653 1.535 -16.881 1.00 66.81 251 HIS A N 1
ATOM 2049 C CA . HIS A 1 251 ? -9.567 1.230 -15.451 1.00 66.81 251 HIS A CA 1
ATOM 2050 C C . HIS A 1 251 ? -10.537 0.114 -15.045 1.00 66.81 251 HIS A C 1
ATOM 2052 O O . HIS A 1 251 ? -11.759 0.272 -15.047 1.00 66.81 251 HIS A O 1
ATOM 2058 N N . ASP A 1 252 ? -9.989 -1.029 -14.625 1.00 64.19 252 ASP A N 1
ATOM 2059 C CA . ASP A 1 252 ? -10.781 -2.176 -14.177 1.00 64.19 252 ASP A CA 1
ATOM 2060 C C . ASP A 1 252 ? -11.202 -2.066 -12.697 1.00 64.19 252 ASP A C 1
ATOM 2062 O O . ASP A 1 252 ? -10.769 -2.828 -11.828 1.00 64.19 252 ASP A O 1
ATOM 2066 N N . PHE A 1 253 ? -12.108 -1.128 -12.408 1.00 67.06 253 PHE A N 1
ATOM 2067 C CA . PHE A 1 253 ? -12.781 -1.030 -11.104 1.00 67.06 253 PHE A CA 1
ATOM 2068 C C . PHE A 1 253 ? -13.838 -2.136 -10.876 1.00 67.06 253 PHE A C 1
ATOM 2070 O O . PHE A 1 253 ? -14.524 -2.140 -9.847 1.00 67.06 253 PHE A O 1
ATOM 2077 N N . LYS A 1 254 ? -13.996 -3.093 -11.808 1.00 61.44 254 LYS A N 1
ATOM 2078 C CA . LYS A 1 254 ? -15.000 -4.172 -11.722 1.00 61.44 254 LYS A CA 1
ATOM 2079 C C . LYS A 1 254 ? -14.559 -5.320 -10.809 1.00 61.44 254 LYS A C 1
ATOM 2081 O O . LYS A 1 254 ? -15.406 -6.106 -10.397 1.00 61.44 254 LYS A O 1
ATOM 2086 N N . LYS A 1 255 ? -13.272 -5.398 -10.444 1.00 59.88 255 LYS A N 1
ATOM 2087 C CA . LYS A 1 255 ? -12.713 -6.463 -9.583 1.00 59.88 255 LYS A CA 1
ATOM 2088 C C . LYS A 1 255 ? -13.068 -6.368 -8.098 1.00 59.88 255 LYS A C 1
ATOM 2090 O O . LYS A 1 255 ? -12.690 -7.261 -7.345 1.00 59.88 255 LYS A O 1
ATOM 2095 N N . GLN A 1 256 ? -13.744 -5.308 -7.652 1.00 56.91 256 GLN A N 1
ATOM 2096 C CA . GLN A 1 256 ? -14.115 -5.194 -6.245 1.00 56.91 256 GLN A CA 1
ATOM 2097 C C . GLN A 1 256 ? -15.246 -6.179 -5.915 1.00 56.91 256 GLN A C 1
ATOM 2099 O O . GLN A 1 256 ? -16.352 -6.058 -6.446 1.00 56.91 256 GLN A O 1
ATOM 2104 N N . ASP A 1 257 ? -14.941 -7.160 -5.065 1.00 53.34 257 ASP A N 1
ATOM 2105 C CA . ASP A 1 257 ? -15.829 -8.280 -4.760 1.00 53.34 257 ASP A CA 1
ATOM 2106 C C . ASP A 1 257 ? -17.135 -7.811 -4.091 1.00 53.34 257 ASP A C 1
ATOM 2108 O O . ASP A 1 257 ? -17.161 -6.827 -3.350 1.00 53.34 257 ASP A O 1
ATOM 2112 N N . LYS A 1 258 ? -18.237 -8.532 -4.329 1.00 58.34 258 LYS A N 1
ATOM 2113 C CA . LYS A 1 258 ? -19.600 -8.143 -3.908 1.00 58.34 258 LYS A CA 1
ATOM 2114 C C . LYS A 1 258 ? -19.780 -8.056 -2.386 1.00 58.34 258 LYS A C 1
ATOM 2116 O O . LYS A 1 258 ? -20.786 -7.518 -1.932 1.00 58.34 258 LYS A O 1
ATOM 2121 N N . ASN A 1 259 ? -18.823 -8.594 -1.632 1.00 53.81 259 ASN A N 1
ATOM 2122 C CA . ASN A 1 259 ? -18.807 -8.646 -0.174 1.00 53.81 259 ASN A CA 1
ATOM 2123 C C . ASN A 1 259 ? -17.831 -7.641 0.469 1.00 53.81 259 ASN A C 1
ATOM 2125 O O . ASN A 1 259 ? -17.745 -7.605 1.695 1.00 53.81 259 ASN A O 1
ATOM 2129 N N . GLU A 1 260 ? -17.074 -6.853 -0.308 1.00 61.31 260 GLU A N 1
ATOM 2130 C CA . GLU A 1 260 ? -16.171 -5.852 0.272 1.00 61.31 260 GLU A CA 1
ATOM 2131 C C . GLU A 1 260 ? -16.943 -4.584 0.674 1.00 61.31 260 GLU A C 1
ATOM 2133 O O . GLU A 1 260 ? -17.748 -4.055 -0.098 1.00 61.31 260 GLU A O 1
ATOM 2138 N N . ASP A 1 261 ? -16.702 -4.091 1.890 1.00 61.38 261 ASP A N 1
ATOM 2139 C CA . ASP A 1 261 ? -17.416 -2.928 2.414 1.00 61.38 261 ASP A CA 1
ATOM 2140 C C . ASP A 1 261 ? -17.058 -1.635 1.659 1.00 61.38 261 ASP A C 1
ATOM 2142 O O . ASP A 1 261 ? -15.906 -1.393 1.273 1.00 61.38 261 ASP A O 1
ATOM 2146 N N . VAL A 1 262 ? -18.067 -0.792 1.426 1.00 72.00 262 VAL A N 1
ATOM 2147 C CA . VAL A 1 262 ? -17.959 0.373 0.539 1.00 72.00 262 VAL A CA 1
ATOM 2148 C C . VAL A 1 262 ? -17.418 1.568 1.315 1.00 72.00 262 VAL A C 1
ATOM 2150 O O . VAL A 1 262 ? -18.158 2.382 1.861 1.00 72.00 262 VAL A O 1
ATOM 2153 N N . ARG A 1 263 ? -16.089 1.668 1.344 1.00 78.94 263 ARG A N 1
ATOM 2154 C CA . ARG A 1 263 ? -15.353 2.766 1.979 1.00 78.94 263 ARG A CA 1
ATOM 2155 C C . ARG A 1 263 ? -15.351 4.027 1.113 1.00 78.94 263 ARG A C 1
ATOM 2157 O O . ARG A 1 263 ? -15.073 3.955 -0.086 1.00 78.94 263 ARG A O 1
ATOM 2164 N N . VAL A 1 264 ? -15.592 5.185 1.729 1.00 80.38 264 VAL A N 1
ATOM 2165 C CA . VAL A 1 264 ? -15.653 6.494 1.048 1.00 80.38 264 VAL A CA 1
ATOM 2166 C C . VAL A 1 264 ? -14.315 6.852 0.391 1.00 80.38 264 VAL A C 1
ATOM 2168 O O . VAL A 1 264 ? -14.301 7.427 -0.693 1.00 80.38 264 VAL A O 1
ATOM 2171 N N . GLU A 1 265 ? -13.190 6.434 0.972 1.00 80.19 265 GLU A N 1
ATOM 2172 C CA . GLU A 1 265 ? -11.851 6.626 0.406 1.00 80.19 265 GLU A CA 1
ATOM 2173 C C . GLU A 1 265 ? -11.688 5.939 -0.959 1.00 80.19 265 GLU A C 1
ATOM 2175 O O . GLU A 1 265 ? -10.995 6.460 -1.830 1.00 80.19 265 GLU A O 1
ATOM 2180 N N . ASN A 1 266 ? -12.354 4.797 -1.176 1.00 80.38 266 ASN A N 1
ATOM 2181 C CA . ASN A 1 266 ? -12.328 4.104 -2.465 1.00 80.38 266 ASN A CA 1
ATOM 2182 C C . ASN A 1 266 ? -13.151 4.866 -3.523 1.00 80.38 266 ASN A C 1
ATOM 2184 O O . ASN A 1 266 ? -12.791 4.856 -4.698 1.00 80.38 266 ASN A O 1
ATOM 2188 N N . LEU A 1 267 ? -14.255 5.512 -3.120 1.00 84.56 267 LEU A N 1
ATOM 2189 C CA . LEU A 1 267 ? -15.082 6.340 -4.009 1.00 84.56 267 LEU A CA 1
ATOM 2190 C C . LEU A 1 267 ? -14.352 7.627 -4.384 1.00 84.56 267 LEU A C 1
ATOM 2192 O O . LEU A 1 267 ? -14.338 7.982 -5.556 1.00 84.56 267 LEU A O 1
ATOM 2196 N N . LEU A 1 268 ? -13.711 8.281 -3.412 1.00 85.44 268 LEU A N 1
ATOM 2197 C CA . LEU A 1 268 ? -12.899 9.470 -3.655 1.00 85.44 268 LEU A CA 1
ATOM 2198 C C . LEU A 1 268 ? -11.766 9.161 -4.642 1.00 85.44 268 LEU A C 1
ATOM 2200 O O . LEU A 1 268 ? -11.646 9.846 -5.646 1.00 85.44 268 LEU A O 1
ATOM 2204 N N . PHE A 1 269 ? -11.038 8.056 -4.443 1.00 83.00 269 PHE A N 1
ATOM 2205 C CA . PHE A 1 269 ? -10.010 7.606 -5.388 1.00 83.00 269 PHE A CA 1
ATOM 2206 C C . PHE A 1 269 ? -10.556 7.339 -6.804 1.00 83.00 269 PHE A C 1
ATOM 2208 O O . PHE A 1 269 ? -9.906 7.687 -7.786 1.00 83.00 269 PHE A O 1
ATOM 2215 N N . MET A 1 270 ? -11.751 6.746 -6.930 1.00 84.19 270 MET A N 1
ATOM 2216 C CA . MET A 1 270 ? -12.409 6.568 -8.232 1.00 84.19 270 MET A CA 1
ATOM 2217 C C . MET A 1 270 ? -12.765 7.913 -8.891 1.00 84.19 270 MET A C 1
ATOM 2219 O O . MET A 1 270 ? -12.575 8.052 -10.096 1.00 84.19 270 MET A O 1
ATOM 2223 N N . VAL A 1 271 ? -13.258 8.897 -8.127 1.00 87.25 271 VAL A N 1
ATOM 2224 C CA . VAL A 1 271 ? -13.553 10.251 -8.635 1.00 87.25 271 VAL A CA 1
ATOM 2225 C C . VAL A 1 271 ? -12.273 10.971 -9.060 1.00 87.25 271 VAL A C 1
ATOM 2227 O O . VAL A 1 271 ? -12.222 11.471 -10.179 1.00 87.25 271 VAL A O 1
ATOM 2230 N N . ASP A 1 272 ? -11.243 10.984 -8.213 1.00 85.69 272 ASP A N 1
ATOM 2231 C CA . ASP A 1 272 ? -9.970 11.662 -8.484 1.00 85.69 272 ASP A CA 1
ATOM 2232 C C . ASP A 1 272 ? -9.307 11.102 -9.755 1.00 85.69 272 ASP A C 1
ATOM 2234 O O . ASP A 1 272 ? -8.921 11.870 -10.632 1.00 85.69 272 ASP A O 1
ATOM 2238 N N . ALA A 1 273 ? -9.273 9.771 -9.913 1.00 81.69 273 ALA A N 1
ATOM 2239 C CA . ALA A 1 273 ? -8.744 9.121 -11.115 1.00 81.69 273 ALA A CA 1
ATOM 2240 C C . ALA A 1 273 ? -9.555 9.450 -12.385 1.00 81.69 273 ALA A C 1
ATOM 2242 O O . ALA A 1 273 ? -8.985 9.615 -13.461 1.00 81.69 273 ALA A O 1
ATOM 2243 N N . MET A 1 274 ? -10.885 9.572 -12.287 1.00 82.75 274 MET A N 1
ATOM 2244 C CA . MET A 1 274 ? -11.706 10.004 -13.426 1.00 82.75 274 MET A CA 1
ATOM 2245 C C . MET A 1 274 ? -11.497 11.479 -13.774 1.00 82.75 274 MET A C 1
ATOM 2247 O O . MET A 1 274 ? -11.495 11.819 -14.954 1.00 82.75 274 MET A O 1
ATOM 2251 N N . LEU A 1 275 ? -11.324 12.348 -12.777 1.00 83.12 275 LEU A N 1
ATOM 2252 C CA . LEU A 1 275 ? -11.074 13.773 -12.994 1.00 83.12 275 LEU A CA 1
ATOM 2253 C C . LEU A 1 275 ? -9.701 14.017 -13.625 1.00 83.12 275 LEU A C 1
ATOM 2255 O O . LEU A 1 275 ? -9.627 14.762 -14.598 1.00 83.12 275 LEU A O 1
ATOM 2259 N N . GLU A 1 276 ? -8.652 13.354 -13.130 1.00 81.25 276 GLU A N 1
ATOM 2260 C CA . GLU A 1 276 ? -7.297 13.442 -13.690 1.00 81.25 276 GLU A CA 1
ATOM 2261 C C . GLU A 1 276 ? -7.298 13.053 -15.178 1.00 81.25 276 GLU A C 1
ATOM 2263 O O . GLU A 1 276 ? -6.808 13.806 -16.020 1.00 81.25 276 GLU A O 1
ATOM 2268 N N . GLU A 1 277 ? -7.959 11.949 -15.538 1.00 72.94 277 GLU A N 1
ATOM 2269 C CA . GLU A 1 277 ? -7.993 11.493 -16.930 1.00 72.94 277 GLU A CA 1
ATOM 2270 C C . GLU A 1 277 ? -8.917 12.323 -17.831 1.00 72.94 277 GLU A C 1
ATOM 2272 O O . GLU A 1 277 ? -8.600 12.505 -19.006 1.00 72.94 277 GLU A O 1
ATOM 2277 N N . VAL A 1 278 ? -10.014 12.893 -17.321 1.00 70.44 278 VAL A N 1
ATOM 2278 C CA . VAL A 1 278 ? -10.824 13.861 -18.087 1.00 70.44 278 VAL A CA 1
ATOM 2279 C C . VAL A 1 278 ? -10.044 15.162 -18.328 1.00 70.44 278 VAL A C 1
ATOM 2281 O O . VAL A 1 278 ? -10.081 15.687 -19.441 1.00 70.44 278 VAL A O 1
ATOM 2284 N N . GLU A 1 279 ? -9.275 15.649 -17.349 1.00 72.56 279 GLU A N 1
ATOM 2285 C CA . GLU A 1 279 ? -8.433 16.845 -17.509 1.00 72.56 279 GLU A CA 1
ATOM 2286 C C . GLU A 1 279 ? -7.241 16.600 -18.459 1.00 72.56 279 GLU A C 1
ATOM 2288 O O . GLU A 1 279 ? -6.831 17.499 -19.200 1.00 72.56 279 GLU A O 1
ATOM 2293 N N . ASN A 1 280 ? -6.703 15.375 -18.493 1.00 63.62 280 ASN A N 1
ATOM 2294 C CA . ASN A 1 280 ? -5.674 14.968 -19.456 1.00 63.62 280 ASN A CA 1
ATOM 2295 C C . ASN A 1 280 ? -6.237 14.879 -20.889 1.00 63.62 280 ASN A C 1
ATOM 2297 O O . ASN A 1 280 ? -5.603 15.360 -21.831 1.00 63.62 280 ASN A O 1
ATOM 2301 N N . LYS A 1 281 ? -7.459 14.351 -21.074 1.00 58.72 281 LYS A N 1
ATOM 2302 C CA . LYS A 1 281 ? -8.137 14.273 -22.389 1.00 58.72 281 LYS A CA 1
ATOM 2303 C C . LYS A 1 281 ? -8.338 15.633 -23.055 1.00 58.72 281 LYS A C 1
ATOM 2305 O O . LYS A 1 281 ? -8.287 15.712 -24.280 1.00 58.72 281 LYS A O 1
ATOM 2310 N N . GLU A 1 282 ? -8.570 16.685 -22.274 1.00 54.38 282 GLU A N 1
ATOM 2311 C CA . GLU A 1 282 ? -8.782 18.040 -22.799 1.00 54.38 282 GLU A CA 1
ATOM 2312 C C . GLU A 1 282 ? -7.478 18.684 -23.318 1.00 54.38 282 GLU A C 1
ATOM 2314 O O . GLU A 1 282 ? -7.513 19.577 -24.165 1.00 54.38 282 GLU A O 1
ATOM 2319 N N . LYS A 1 283 ? -6.316 18.185 -22.868 1.00 55.06 283 LYS A N 1
ATOM 2320 C CA . LYS A 1 283 ? -4.979 18.635 -23.293 1.00 55.06 283 LYS A CA 1
ATOM 2321 C C . LYS A 1 283 ? -4.407 17.766 -24.425 1.00 55.06 283 LYS A C 1
ATOM 2323 O O . LYS A 1 283 ? -3.813 18.309 -25.356 1.00 55.06 283 LYS A O 1
ATOM 2328 N N . ASP A 1 284 ? -4.657 16.454 -24.406 1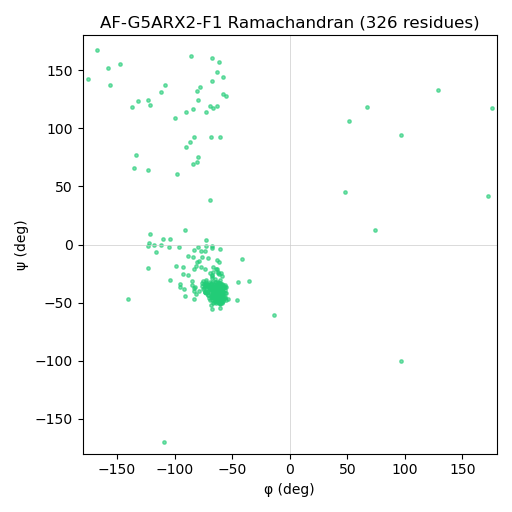.00 49.50 284 ASP A N 1
ATOM 2329 C CA . ASP A 1 284 ? -4.179 15.481 -25.406 1.00 49.50 284 ASP A CA 1
ATOM 2330 C C . ASP A 1 284 ? -5.233 15.133 -26.479 1.00 49.50 284 ASP A C 1
ATOM 2332 O O . ASP A 1 284 ? -5.603 13.974 -26.698 1.00 49.50 284 ASP A O 1
ATOM 2336 N N . SER A 1 285 ? -5.670 16.144 -27.238 1.00 51.91 285 SER A N 1
ATOM 2337 C CA . SER A 1 285 ? -6.658 16.015 -28.331 1.00 51.91 285 SER A CA 1
ATOM 2338 C C . SER A 1 285 ? -6.256 15.082 -29.494 1.00 51.91 285 SER A C 1
ATOM 2340 O O . SER A 1 285 ? -7.063 14.828 -30.388 1.00 51.91 285 SER A O 1
ATOM 2342 N N . ASN A 1 286 ? -5.035 14.536 -29.478 1.00 57.84 286 ASN A N 1
ATOM 2343 C CA . ASN A 1 286 ? -4.504 13.601 -30.475 1.00 57.84 286 ASN A CA 1
ATOM 2344 C C . ASN A 1 286 ? -4.626 12.114 -30.084 1.00 57.84 286 ASN A C 1
ATOM 2346 O O . ASN A 1 286 ? -4.226 11.252 -30.869 1.00 57.84 286 ASN A O 1
ATOM 2350 N N . MET A 1 287 ? -5.141 11.775 -28.896 1.00 53.84 287 MET A N 1
ATOM 2351 C CA . MET A 1 287 ? -5.258 10.375 -28.470 1.00 53.84 287 MET A CA 1
ATOM 2352 C C . MET A 1 287 ? -6.326 9.632 -29.306 1.00 53.84 287 MET A C 1
ATOM 2354 O O . MET A 1 287 ? -7.498 10.016 -29.259 1.00 53.84 287 MET A O 1
ATOM 2358 N N . PRO A 1 288 ? -5.980 8.556 -30.051 1.00 58.84 288 PRO A N 1
ATOM 2359 C CA . PRO A 1 288 ? -6.946 7.840 -30.883 1.00 58.84 288 PRO A CA 1
ATOM 2360 C C . PRO A 1 288 ? -8.133 7.314 -30.070 1.00 58.84 288 PRO A C 1
ATOM 2362 O O . PRO A 1 288 ? -7.980 6.876 -28.928 1.00 58.84 288 PRO A O 1
ATOM 2365 N N . ASN A 1 289 ? -9.331 7.329 -30.658 1.00 68.44 289 ASN A N 1
ATOM 2366 C CA . ASN A 1 289 ? -10.510 6.816 -29.965 1.00 68.44 289 ASN A CA 1
ATOM 2367 C C . ASN A 1 289 ? -10.417 5.284 -29.761 1.00 68.44 289 ASN A C 1
ATOM 2369 O O . ASN A 1 289 ? -9.665 4.584 -30.448 1.00 68.44 289 ASN A O 1
ATOM 2373 N N . PHE A 1 290 ? -11.200 4.749 -28.821 1.00 68.56 290 PHE A N 1
ATOM 2374 C CA . PHE A 1 290 ? -11.181 3.321 -28.479 1.00 68.56 290 PHE A CA 1
ATOM 2375 C C . PHE A 1 290 ? -11.473 2.401 -29.680 1.00 68.56 290 PHE A C 1
ATOM 2377 O O . PHE A 1 290 ? -10.842 1.356 -29.819 1.00 68.56 290 PHE A O 1
ATOM 2384 N N . GLN A 1 291 ? -12.371 2.806 -30.583 1.00 72.69 291 GLN A N 1
ATOM 2385 C CA . GLN A 1 291 ? -12.709 2.058 -31.798 1.00 72.69 291 GLN A CA 1
ATOM 2386 C C . GLN A 1 291 ? -11.519 2.023 -32.771 1.00 72.69 291 GLN A C 1
ATOM 2388 O O . GLN A 1 291 ? -11.258 0.985 -33.373 1.00 72.69 291 GLN A O 1
ATOM 2393 N N . THR A 1 292 ? -10.747 3.111 -32.877 1.00 75.62 292 THR A N 1
ATOM 2394 C CA . THR A 1 292 ? -9.503 3.161 -33.661 1.00 75.62 292 THR A CA 1
ATOM 2395 C C . THR A 1 292 ? -8.447 2.219 -33.085 1.00 75.62 292 THR A C 1
ATOM 2397 O O . THR A 1 292 ? -7.867 1.432 -33.829 1.00 75.62 292 THR A O 1
ATOM 2400 N N . PHE A 1 293 ? -8.229 2.223 -31.765 1.00 76.94 293 PHE A N 1
ATOM 2401 C CA . PHE A 1 293 ? -7.318 1.264 -31.126 1.00 76.94 293 PHE A CA 1
ATOM 2402 C C . PHE A 1 293 ? -7.781 -0.186 -31.310 1.00 76.94 293 PHE A C 1
ATOM 2404 O O . PHE A 1 293 ? -6.970 -1.051 -31.641 1.00 76.94 293 PHE A O 1
ATOM 2411 N N . GLN A 1 294 ? -9.080 -0.456 -31.167 1.00 78.19 294 GLN A N 1
ATOM 2412 C CA . GLN A 1 294 ? -9.653 -1.781 -31.395 1.00 78.19 294 GLN A CA 1
ATOM 2413 C C . GLN A 1 294 ? -9.502 -2.226 -32.860 1.00 78.19 294 GLN A C 1
ATOM 2415 O O . GLN A 1 294 ? -9.169 -3.384 -33.108 1.00 78.19 294 GLN A O 1
ATOM 2420 N N . ALA A 1 295 ? -9.663 -1.316 -33.826 1.00 82.94 295 ALA A N 1
ATOM 2421 C CA . ALA A 1 295 ? -9.440 -1.579 -35.246 1.00 82.94 295 ALA A CA 1
ATOM 2422 C C . ALA A 1 295 ? -7.961 -1.856 -35.569 1.00 82.94 295 ALA A C 1
ATOM 2424 O O . ALA A 1 295 ? -7.672 -2.782 -36.324 1.00 82.94 295 ALA A O 1
ATOM 2425 N N . ILE A 1 296 ? -7.022 -1.119 -34.962 1.00 82.62 296 ILE A N 1
ATOM 2426 C CA . ILE A 1 296 ? -5.574 -1.362 -35.093 1.00 82.62 296 ILE A CA 1
ATOM 2427 C C . ILE A 1 296 ? -5.205 -2.735 -34.508 1.00 82.62 296 ILE A C 1
ATOM 2429 O O . ILE A 1 296 ? -4.538 -3.531 -35.167 1.00 82.62 296 ILE A O 1
ATOM 2433 N N . VAL A 1 297 ? -5.688 -3.055 -33.303 1.00 82.38 297 VAL A N 1
ATOM 2434 C CA . VAL A 1 297 ? -5.486 -4.370 -32.669 1.00 82.38 297 VAL A CA 1
ATOM 2435 C C . VAL A 1 297 ? -6.058 -5.496 -33.533 1.00 82.38 297 VAL A C 1
ATOM 2437 O O . VAL A 1 297 ? -5.379 -6.497 -33.757 1.00 82.38 297 VAL A O 1
ATOM 2440 N N . PHE A 1 298 ? -7.273 -5.328 -34.059 1.00 84.88 298 PHE A N 1
ATOM 2441 C CA . PHE A 1 298 ? -7.910 -6.304 -34.943 1.00 84.88 298 PHE A CA 1
ATOM 2442 C C . PHE A 1 298 ? -7.151 -6.472 -36.269 1.00 84.88 298 PHE A C 1
ATOM 2444 O O . PHE A 1 298 ? -7.002 -7.591 -36.763 1.00 84.88 298 PHE A O 1
ATOM 2451 N N . HIS A 1 299 ? -6.613 -5.382 -36.824 1.00 85.50 299 HIS A N 1
ATOM 2452 C CA . HIS A 1 299 ? -5.766 -5.427 -38.012 1.00 85.50 299 HIS A CA 1
ATOM 2453 C C . HIS A 1 299 ? -4.500 -6.256 -37.767 1.00 85.50 299 HIS A C 1
ATOM 2455 O O . HIS A 1 299 ? -4.212 -7.153 -38.554 1.00 85.50 299 HIS A O 1
ATOM 2461 N N . PHE A 1 300 ? -3.793 -6.050 -36.650 1.00 85.44 300 PHE A N 1
ATOM 2462 C CA . PHE A 1 300 ? -2.618 -6.863 -36.312 1.00 85.44 300 PHE A CA 1
ATOM 2463 C C . PHE A 1 300 ? -2.961 -8.321 -35.972 1.00 85.44 300 PHE A C 1
ATOM 2465 O O . PHE A 1 300 ? -2.209 -9.222 -36.338 1.00 85.44 300 PHE A O 1
ATOM 2472 N N . GLN A 1 301 ? -4.111 -8.585 -35.343 1.00 87.25 301 GLN A N 1
ATOM 2473 C CA . GLN A 1 301 ? -4.612 -9.952 -35.147 1.00 87.25 301 GLN A CA 1
ATOM 2474 C C . GLN A 1 301 ? -4.828 -10.678 -36.482 1.00 87.25 301 GLN A C 1
ATOM 2476 O O . GLN A 1 301 ? -4.487 -11.853 -36.598 1.00 87.25 301 GLN A O 1
ATOM 2481 N N . LYS A 1 302 ? -5.336 -9.972 -37.501 1.00 87.38 302 LYS A N 1
ATOM 2482 C CA . LYS A 1 302 ? -5.482 -10.495 -38.867 1.00 87.38 302 LYS A CA 1
ATOM 2483 C C . LYS A 1 302 ? -4.161 -10.606 -39.624 1.00 87.38 302 LYS A C 1
ATOM 2485 O O . LYS A 1 302 ? -3.958 -11.601 -40.302 1.00 87.38 302 LYS A O 1
ATOM 2490 N N . LEU A 1 303 ? -3.262 -9.633 -39.496 1.00 86.12 303 LEU A N 1
ATOM 2491 C CA . LEU A 1 303 ? -1.960 -9.639 -40.172 1.00 86.12 303 LEU A CA 1
ATOM 2492 C C . LEU A 1 303 ? -1.058 -10.792 -39.701 1.00 86.12 303 LEU A C 1
ATOM 2494 O O . LEU A 1 303 ? -0.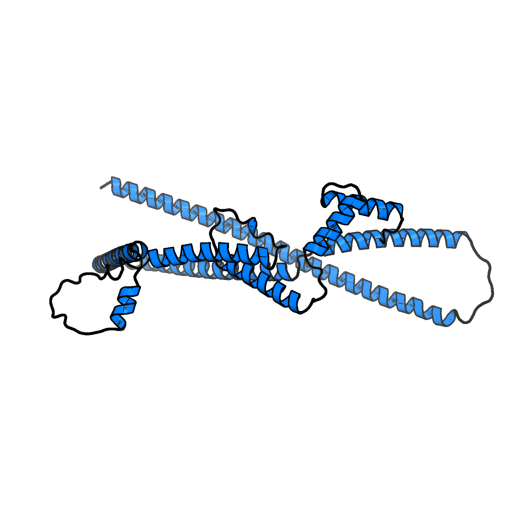266 -11.313 -40.481 1.00 86.12 303 LEU A O 1
ATOM 2498 N N . PHE A 1 304 ? -1.180 -11.187 -38.431 1.00 85.38 304 PHE A N 1
ATOM 2499 C CA . PHE A 1 304 ? -0.386 -12.259 -37.826 1.00 85.38 304 PHE A CA 1
ATOM 2500 C C . PHE A 1 304 ? -1.149 -13.586 -37.644 1.00 85.38 304 PHE A C 1
ATOM 2502 O O . PHE A 1 304 ? -0.585 -14.509 -37.056 1.00 85.38 304 PHE A O 1
ATOM 2509 N N . ASP A 1 305 ? -2.398 -13.686 -38.119 1.00 85.94 305 ASP A N 1
ATOM 2510 C CA . ASP A 1 305 ? -3.308 -14.836 -37.943 1.00 85.94 305 ASP A CA 1
ATOM 2511 C C . ASP A 1 305 ? -3.399 -15.355 -36.488 1.00 85.94 305 ASP A C 1
ATOM 2513 O O . ASP A 1 305 ? -3.367 -16.556 -36.209 1.00 85.94 305 ASP A O 1
ATOM 2517 N N . VAL A 1 306 ? -3.538 -14.434 -35.526 1.00 82.62 306 VAL A N 1
ATOM 2518 C CA . VAL A 1 306 ? -3.647 -14.754 -34.091 1.00 82.62 306 VAL A CA 1
ATOM 2519 C C . VAL A 1 306 ? -5.042 -14.441 -33.529 1.00 82.62 306 VAL A C 1
ATOM 2521 O O . VAL A 1 306 ? -5.541 -13.328 -33.690 1.00 82.62 306 VAL A O 1
ATOM 2524 N N . PRO A 1 307 ? -5.681 -15.373 -32.792 1.00 76.00 307 PRO A N 1
ATOM 2525 C CA . PRO A 1 307 ? -7.051 -15.197 -32.296 1.00 76.00 307 PRO A CA 1
ATOM 2526 C C . PRO A 1 307 ? -7.160 -14.313 -31.040 1.00 76.00 307 PRO A C 1
ATOM 2528 O O . PRO A 1 307 ? -8.260 -14.107 -30.534 1.00 76.00 307 PRO A O 1
ATOM 2531 N N . SER A 1 308 ? -6.045 -13.824 -30.482 1.00 78.94 308 SER A N 1
ATOM 2532 C CA . SER A 1 308 ? -6.047 -12.997 -29.269 1.00 78.94 308 SER A CA 1
ATOM 2533 C C . SER A 1 308 ? -4.920 -11.963 -29.266 1.00 78.94 308 SER A C 1
ATOM 2535 O O . SER A 1 308 ? -3.872 -12.166 -29.879 1.00 78.94 308 SER A O 1
ATOM 2537 N N . LEU A 1 309 ? -5.117 -10.866 -28.524 1.00 75.12 309 LEU A N 1
ATOM 2538 C CA . LEU A 1 309 ? -4.122 -9.799 -28.341 1.00 75.12 309 LEU A CA 1
ATOM 2539 C C . LEU A 1 309 ? -2.785 -10.336 -27.797 1.00 75.12 309 LEU A C 1
ATOM 2541 O O . LEU A 1 309 ? -1.724 -9.913 -28.245 1.00 75.12 309 LEU A O 1
ATOM 2545 N N . ASN A 1 310 ? -2.834 -11.331 -26.908 1.00 76.06 310 ASN A N 1
ATOM 2546 C CA . ASN A 1 310 ? -1.646 -11.955 -26.320 1.00 76.06 310 ASN A CA 1
ATOM 2547 C C . ASN A 1 310 ? -0.768 -12.680 -27.358 1.00 76.06 310 ASN A C 1
ATOM 2549 O O . ASN A 1 310 ? 0.413 -12.889 -27.102 1.00 76.06 310 ASN A O 1
ATOM 2553 N N . GLY A 1 311 ? -1.319 -13.054 -28.521 1.00 76.12 311 GLY A N 1
ATOM 2554 C CA . GLY A 1 311 ? -0.558 -13.630 -29.635 1.00 76.12 311 GLY A CA 1
ATOM 2555 C C . GLY A 1 311 ? 0.116 -12.589 -30.537 1.00 76.12 311 GLY A C 1
ATOM 2556 O O . GLY A 1 311 ? 1.096 -12.914 -31.204 1.00 76.12 311 GLY A O 1
ATOM 2557 N N . VAL A 1 312 ? -0.361 -11.337 -30.536 1.00 82.19 312 VAL A N 1
ATOM 2558 C CA . VAL A 1 312 ? 0.157 -10.265 -31.407 1.00 82.19 312 VAL A CA 1
ATOM 2559 C C . VAL A 1 312 ? 1.590 -9.904 -31.026 1.00 82.19 312 VAL A C 1
ATOM 2561 O O . VAL A 1 312 ? 2.468 -9.891 -31.884 1.00 82.19 312 VAL A O 1
ATOM 2564 N N . TYR A 1 313 ? 1.848 -9.659 -29.739 1.00 80.56 313 TYR A N 1
ATOM 2565 C CA . TYR A 1 313 ? 3.162 -9.206 -29.272 1.00 80.56 313 TYR A CA 1
ATOM 2566 C C . TYR A 1 313 ? 4.292 -10.236 -29.502 1.00 80.56 313 TYR A C 1
ATOM 2568 O O . TYR A 1 313 ? 5.305 -9.852 -30.089 1.00 80.56 313 TYR A O 1
ATOM 2576 N N . PRO A 1 314 ? 4.145 -11.538 -29.165 1.00 82.31 314 PRO A N 1
ATOM 2577 C CA . PRO A 1 314 ? 5.158 -12.548 -29.484 1.00 82.31 314 PRO A CA 1
ATOM 2578 C C . PRO A 1 314 ? 5.459 -12.648 -30.982 1.00 82.31 314 PRO A C 1
ATOM 2580 O O . PRO A 1 314 ? 6.621 -12.767 -31.369 1.00 82.31 314 PRO A O 1
ATOM 2583 N N . ARG A 1 315 ? 4.427 -12.571 -31.835 1.00 82.31 315 ARG A N 1
ATOM 2584 C CA . ARG A 1 315 ? 4.593 -12.735 -33.284 1.00 82.31 315 ARG A CA 1
ATOM 2585 C C . ARG A 1 315 ? 5.199 -11.499 -33.946 1.00 82.31 315 ARG A C 1
ATOM 2587 O O . ARG A 1 315 ? 6.048 -11.636 -34.820 1.00 82.31 315 ARG A O 1
ATOM 2594 N N . MET A 1 316 ? 4.847 -10.310 -33.463 1.00 82.38 316 MET A N 1
ATOM 2595 C CA . MET A 1 316 ? 5.499 -9.055 -33.830 1.00 82.38 316 MET A CA 1
ATOM 2596 C C . MET A 1 316 ? 6.982 -9.049 -33.418 1.00 82.38 316 MET A C 1
ATOM 2598 O O . MET A 1 316 ? 7.841 -8.703 -34.225 1.00 82.38 316 MET A O 1
ATOM 2602 N N . ASN A 1 317 ? 7.306 -9.507 -32.203 1.00 80.00 317 ASN A N 1
ATOM 2603 C CA . ASN A 1 317 ? 8.691 -9.610 -31.734 1.00 80.00 317 ASN A CA 1
ATOM 2604 C C . ASN A 1 317 ? 9.524 -10.597 -32.575 1.00 80.00 317 ASN A C 1
ATOM 2606 O O . ASN A 1 317 ? 10.689 -10.336 -32.866 1.00 80.00 317 ASN A O 1
ATOM 2610 N N . GLU A 1 318 ? 8.931 -11.705 -33.030 1.00 83.00 318 GLU A N 1
ATOM 2611 C CA . GLU A 1 318 ? 9.581 -12.631 -33.966 1.00 83.00 318 GLU A CA 1
ATOM 2612 C C . GLU A 1 318 ? 9.871 -11.984 -35.332 1.00 83.00 318 GLU A C 1
ATOM 2614 O O . GLU A 1 318 ? 10.940 -12.215 -35.898 1.00 83.00 318 GLU A O 1
ATOM 2619 N N . VAL A 1 319 ? 8.966 -11.146 -35.852 1.00 80.75 319 VAL A N 1
ATOM 2620 C CA . VAL A 1 319 ? 9.196 -10.382 -37.092 1.00 80.75 319 VAL A CA 1
ATOM 2621 C C . VAL A 1 319 ? 10.362 -9.404 -36.921 1.00 80.75 319 VAL A C 1
ATOM 2623 O O . VAL A 1 319 ? 11.286 -9.435 -37.731 1.00 80.75 319 VAL A O 1
ATOM 2626 N N . TYR A 1 320 ? 10.397 -8.623 -35.836 1.00 78.69 320 TYR A N 1
ATOM 2627 C CA . TYR A 1 320 ? 11.524 -7.726 -35.541 1.00 78.69 320 TYR A CA 1
ATOM 2628 C C . TYR A 1 320 ? 12.849 -8.474 -35.324 1.00 78.69 320 TYR A C 1
ATOM 2630 O O . TYR A 1 320 ? 13.893 -8.032 -35.806 1.00 78.69 320 TYR A O 1
ATOM 2638 N N . THR A 1 321 ? 12.811 -9.646 -34.682 1.00 78.44 321 THR A N 1
ATOM 2639 C CA . THR A 1 321 ? 13.988 -10.518 -34.511 1.00 78.44 321 THR A CA 1
ATOM 2640 C C . THR A 1 321 ? 14.518 -11.013 -35.863 1.00 78.44 321 THR A C 1
ATOM 2642 O O . THR A 1 321 ? 15.727 -11.040 -36.076 1.00 78.44 321 THR A O 1
ATOM 2645 N N . ARG A 1 322 ? 13.631 -11.376 -36.803 1.00 78.19 322 ARG A N 1
ATOM 2646 C CA . ARG A 1 322 ? 14.004 -11.813 -38.164 1.00 78.19 322 ARG A CA 1
ATOM 2647 C C . ARG A 1 322 ? 14.501 -10.670 -39.055 1.00 78.19 322 ARG A C 1
ATOM 2649 O O . ARG A 1 322 ? 15.325 -10.923 -39.927 1.00 78.19 322 ARG A O 1
ATOM 2656 N N . LEU A 1 323 ? 14.006 -9.449 -38.850 1.00 76.94 323 LEU A N 1
ATOM 2657 C CA . LEU A 1 323 ? 14.458 -8.245 -39.562 1.00 76.94 323 LEU A CA 1
ATOM 2658 C C . LEU A 1 323 ? 15.776 -7.676 -39.006 1.00 76.94 323 LEU A C 1
ATOM 2660 O O . LEU A 1 323 ? 16.406 -6.858 -39.666 1.00 76.94 323 LEU A O 1
ATOM 2664 N N . GLY A 1 324 ? 16.213 -8.111 -37.818 1.00 64.06 324 GLY A N 1
ATOM 2665 C CA . GLY A 1 324 ? 17.418 -7.592 -37.161 1.00 64.06 324 GLY A CA 1
ATOM 2666 C C . GLY A 1 324 ? 17.244 -6.192 -36.557 1.00 64.06 324 GLY A C 1
ATOM 2667 O O . GLY A 1 324 ? 18.227 -5.571 -36.168 1.00 64.06 324 GLY A O 1
ATOM 2668 N N . GLU A 1 325 ? 16.005 -5.705 -36.454 1.00 65.25 325 GLU A N 1
ATOM 2669 C CA . GLU A 1 325 ? 15.660 -4.345 -36.011 1.00 65.25 325 GLU A CA 1
ATOM 2670 C C . GLU A 1 325 ? 15.431 -4.226 -34.490 1.00 65.25 325 GLU A C 1
ATOM 2672 O O . GLU A 1 325 ? 14.948 -3.201 -34.008 1.00 65.25 325 GLU A O 1
ATOM 2677 N N . MET A 1 326 ? 15.792 -5.245 -33.698 1.00 50.69 326 MET A N 1
ATOM 2678 C CA . MET A 1 326 ? 15.868 -5.087 -32.241 1.00 50.69 326 MET A CA 1
ATOM 2679 C C . MET A 1 326 ? 17.034 -4.157 -31.879 1.00 50.69 326 MET A C 1
ATOM 2681 O O . MET A 1 326 ? 18.167 -4.605 -31.702 1.00 50.69 326 MET A O 1
ATOM 2685 N N . MET A 1 327 ? 16.748 -2.859 -31.742 1.00 51.72 327 MET A N 1
ATOM 2686 C CA . MET A 1 327 ? 17.650 -1.938 -31.052 1.00 51.72 327 MET A CA 1
ATOM 2687 C C . MET A 1 327 ? 17.775 -2.359 -29.579 1.00 51.72 327 MET A C 1
ATOM 2689 O O . MET A 1 327 ? 16.774 -2.427 -28.864 1.00 51.72 327 MET A O 1
ATOM 2693 N N . LEU A 1 328 ? 19.012 -2.676 -29.182 1.00 45.19 328 LEU A N 1
ATOM 2694 C CA . LEU A 1 328 ? 19.450 -3.021 -27.821 1.00 45.19 328 LEU A CA 1
ATOM 2695 C C . LEU A 1 328 ? 19.503 -1.804 -26.885 1.00 45.19 328 LEU A C 1
ATOM 2697 O O . LEU A 1 328 ? 19.869 -0.711 -27.372 1.00 45.19 328 LEU A O 1
#

Sequence (328 aa):
MESVKCKIGELEDESLNRVCQQQNKIKDLQKENGTLQTKCQHYKKKQMEHQQTIGSLQKDICQLTKEEEQPRAQRKGLLGHCSTTPNSEENQLKESKSKIDALLSEKLNLQKDLESRPTQHELRLYKQQVKKLEKVLKKYIKLQELISHIKIEDTKKKDELSKESHQQALVDQRYFQVLCSVNSIIHNPRALVIIYKQSKEGTQHFNKDFVQDCGFEHLVLIIEMWTDELTSLKDLCKSLKILSSDLVPWHDFKKQDKNEDVRVENLLFMVDAMLEEVENKEKDSNMPNFQTFQAIVFHFQKLFDVPSLNGVYPRMNEVYTRLGEMML